Protein AF-B9TLD4-F1 (afdb_monomer)

Organism: Ricinus communi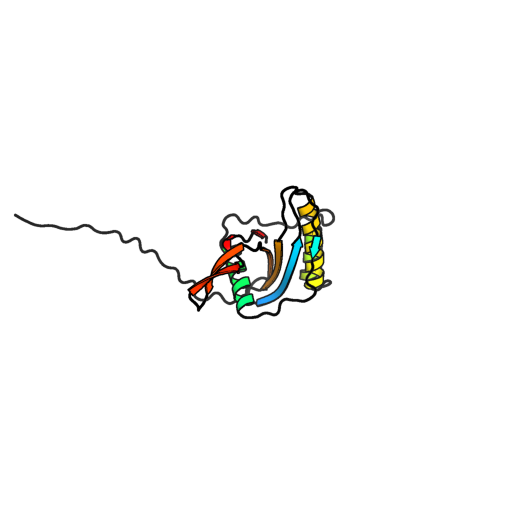s (NCBI:txid3988)

Structure (mmCIF, N/CA/C/O backbone):
data_AF-B9TLD4-F1
#
_entry.id   AF-B9TLD4-F1
#
loop_
_atom_site.group_PDB
_atom_site.id
_atom_site.type_symbol
_atom_site.label_atom_id
_atom_site.label_alt_id
_atom_site.label_comp_id
_atom_site.label_asym_id
_atom_site.label_entity_id
_atom_site.label_seq_id
_atom_site.pdbx_PDB_ins_code
_atom_site.Cartn_x
_atom_site.Cartn_y
_atom_site.Cartn_z
_atom_site.occupancy
_atom_site.B_iso_or_equiv
_atom_site.auth_seq_id
_atom_site.auth_comp_id
_atom_site.auth_asym_id
_atom_site.auth_atom_id
_atom_site.pdbx_PDB_model_num
ATOM 1 N N . MET A 1 1 ? -48.772 49.251 -27.379 1.00 38.81 1 MET A N 1
ATOM 2 C CA . MET A 1 1 ? -48.937 48.136 -28.339 1.00 38.81 1 MET A CA 1
ATOM 3 C C . MET A 1 1 ? -47.689 47.263 -28.259 1.00 38.81 1 MET A C 1
ATOM 5 O O . MET A 1 1 ? -46.587 47.783 -28.266 1.00 38.81 1 MET A O 1
ATOM 9 N N . ARG A 1 2 ? -47.907 45.970 -28.010 1.00 38.25 2 ARG A N 1
ATOM 10 C CA . ARG A 1 2 ? -46.969 44.885 -27.660 1.00 38.25 2 ARG A CA 1
ATOM 11 C C . ARG A 1 2 ? -45.738 44.752 -28.584 1.00 38.25 2 ARG A C 1
ATOM 13 O O . ARG A 1 2 ? -45.928 44.811 -29.793 1.00 38.25 2 ARG A O 1
ATOM 20 N N . ARG A 1 3 ? -44.577 44.336 -28.042 1.00 35.66 3 ARG A N 1
ATOM 21 C CA . ARG A 1 3 ? -44.000 42.972 -28.205 1.00 35.66 3 ARG A CA 1
ATOM 22 C C . ARG A 1 3 ? -42.695 42.759 -27.408 1.00 35.66 3 ARG A C 1
ATOM 24 O O . ARG A 1 3 ? -41.899 43.667 -27.234 1.00 35.66 3 ARG A O 1
ATOM 31 N N . ARG A 1 4 ? -42.569 41.518 -26.921 1.00 40.12 4 ARG A N 1
ATOM 32 C CA . ARG A 1 4 ? -41.474 40.862 -26.182 1.00 40.12 4 ARG A CA 1
ATOM 33 C C . ARG A 1 4 ? -40.332 40.438 -27.118 1.00 40.12 4 ARG A C 1
ATOM 35 O O . ARG A 1 4 ? -40.636 40.093 -28.255 1.00 40.12 4 ARG A O 1
ATOM 42 N N . ALA A 1 5 ? -39.117 40.311 -26.578 1.00 37.66 5 ALA A N 1
ATOM 43 C CA . ALA A 1 5 ? -38.107 39.250 -26.799 1.00 37.66 5 ALA A CA 1
ATOM 44 C C . ALA A 1 5 ? -36.796 39.728 -26.139 1.00 37.66 5 ALA A C 1
ATOM 46 O O . ALA A 1 5 ? -36.495 40.909 -26.218 1.00 37.66 5 ALA A O 1
ATOM 47 N N . GLY A 1 6 ? -35.981 38.944 -25.449 1.00 32.72 6 GLY A N 1
ATOM 48 C CA . GLY A 1 6 ? -35.978 37.527 -25.127 1.00 32.72 6 GLY A CA 1
ATOM 49 C C . GLY A 1 6 ? -34.826 37.330 -24.138 1.00 32.72 6 GLY A C 1
ATOM 50 O O . GLY A 1 6 ? -33.792 37.982 -24.243 1.00 32.72 6 GLY A O 1
ATOM 51 N N . ILE A 1 7 ? -35.059 36.507 -23.124 1.00 36.59 7 ILE A N 1
ATOM 52 C CA . ILE A 1 7 ? -34.061 36.107 -22.135 1.00 36.59 7 ILE A CA 1
ATOM 53 C C . ILE A 1 7 ? -33.246 35.000 -22.802 1.00 36.59 7 ILE A C 1
ATOM 55 O O . ILE A 1 7 ? -33.767 33.902 -22.992 1.00 36.59 7 ILE A O 1
ATOM 59 N N . GLU A 1 8 ? -32.006 35.279 -23.194 1.00 36.03 8 GLU A N 1
ATOM 60 C CA . GLU A 1 8 ? -31.073 34.224 -23.584 1.00 36.03 8 GLU A CA 1
ATOM 61 C C . GLU A 1 8 ? -30.408 33.686 -22.318 1.00 36.03 8 GLU A C 1
ATOM 63 O O . GLU A 1 8 ? -29.466 34.251 -21.768 1.00 36.03 8 GLU A O 1
ATOM 68 N N . ASN A 1 9 ? -30.984 32.591 -21.823 1.00 33.50 9 ASN A N 1
ATOM 69 C CA . ASN A 1 9 ? -30.357 31.704 -20.860 1.00 33.50 9 ASN A CA 1
ATOM 70 C C . ASN A 1 9 ? -29.057 31.166 -21.465 1.00 33.50 9 ASN A C 1
ATOM 72 O O . ASN A 1 9 ? -29.082 30.276 -22.315 1.00 33.50 9 ASN A O 1
ATOM 76 N N . THR A 1 10 ? -27.922 31.651 -20.974 1.00 37.56 10 THR A N 1
ATOM 77 C CA . THR A 1 10 ? -26.629 30.999 -21.161 1.00 37.56 10 THR A CA 1
ATOM 78 C C . THR A 1 10 ? -26.657 29.683 -20.383 1.00 37.56 10 THR A C 1
ATOM 80 O O . THR A 1 10 ? -26.317 29.628 -19.202 1.00 37.56 10 THR A O 1
ATOM 83 N N . SER A 1 11 ? -27.122 28.601 -21.017 1.00 37.47 11 SER A N 1
ATOM 84 C CA . SER A 1 11 ? -26.940 27.260 -20.473 1.00 37.47 11 SER A CA 1
ATOM 85 C C . SER A 1 11 ? -25.444 26.963 -20.502 1.00 37.47 11 SER A C 1
ATOM 87 O O . SER A 1 11 ? -24.876 26.669 -21.555 1.00 37.47 11 SER A O 1
ATOM 89 N N . CYS A 1 12 ? -24.800 27.083 -19.343 1.00 33.25 12 CYS A N 1
ATOM 90 C CA . CYS A 1 12 ? -23.481 26.530 -19.099 1.00 33.25 12 CYS A CA 1
ATOM 91 C C . CYS A 1 12 ? -23.580 25.024 -19.361 1.00 33.25 12 CYS A C 1
ATOM 93 O O . CYS A 1 12 ? -24.133 24.272 -18.557 1.00 33.25 12 CYS A O 1
ATOM 95 N N . GLY A 1 13 ? -23.136 24.603 -20.544 1.00 33.25 13 GLY A N 1
ATOM 96 C CA . GLY A 1 13 ? -22.984 23.202 -20.882 1.00 33.25 13 GLY A CA 1
ATOM 97 C C . GLY A 1 13 ? -21.934 22.617 -19.955 1.00 33.25 13 GLY A C 1
ATOM 98 O O . GLY A 1 13 ? -20.738 22.720 -20.226 1.00 33.25 13 GLY A O 1
ATOM 99 N N . VAL A 1 14 ? -22.382 22.010 -18.857 1.00 40.56 14 VAL A N 1
ATOM 100 C CA . VAL A 1 14 ? -21.563 21.086 -18.080 1.00 40.56 14 VAL A CA 1
ATOM 101 C C . VAL A 1 14 ? -21.314 19.908 -19.009 1.00 40.56 14 VAL A C 1
ATOM 103 O O . VAL A 1 14 ? -22.140 19.011 -19.171 1.00 40.56 14 VAL A O 1
ATOM 106 N N . SER A 1 15 ? -20.190 19.985 -19.714 1.00 36.50 15 SER A N 1
ATOM 107 C CA . SER A 1 15 ? -19.649 18.910 -20.523 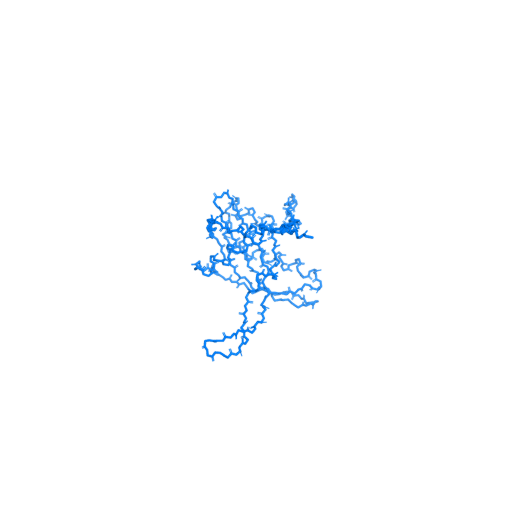1.00 36.50 15 SER A CA 1
ATOM 108 C C . SER A 1 15 ? -19.302 17.788 -19.559 1.00 36.50 15 SER A C 1
ATOM 110 O O . SER A 1 15 ? -18.252 17.770 -18.922 1.00 36.50 15 SER A O 1
ATOM 112 N N . ASN A 1 16 ? -20.248 16.867 -19.416 1.00 36.47 16 ASN A N 1
ATOM 113 C CA . ASN A 1 16 ? -20.067 15.624 -18.703 1.00 36.47 16 ASN A CA 1
ATOM 114 C C . ASN A 1 16 ? -19.056 14.797 -19.512 1.00 36.47 16 ASN A C 1
ATOM 116 O O . ASN A 1 16 ? -19.428 14.072 -20.436 1.00 36.47 16 ASN A O 1
ATOM 120 N N . LYS A 1 17 ? -17.759 14.982 -19.233 1.00 37.50 17 LYS A N 1
ATOM 121 C CA . LYS A 1 17 ? -16.699 14.118 -19.753 1.00 37.50 17 LYS A CA 1
ATOM 122 C C . LYS A 1 17 ? -16.924 12.729 -19.162 1.00 37.50 17 LYS A C 1
ATOM 124 O O . LYS A 1 17 ? -16.442 12.418 -18.079 1.00 37.50 17 LYS A O 1
ATOM 129 N N . LYS A 1 18 ? -17.668 11.893 -19.889 1.00 35.06 18 LYS A N 1
ATOM 130 C CA . LYS A 1 18 ? -17.535 10.442 -19.781 1.00 35.06 18 LYS A CA 1
ATOM 131 C C . LYS A 1 18 ? -16.058 10.124 -20.005 1.00 35.06 18 LYS A C 1
ATOM 133 O O . LYS A 1 18 ? -15.525 10.423 -21.071 1.00 35.06 18 LYS A O 1
ATOM 138 N N . SER A 1 19 ? -15.398 9.565 -18.998 1.00 40.56 19 SER A N 1
ATOM 139 C CA . SER A 1 19 ? -14.091 8.934 -19.143 1.00 40.56 19 SER A CA 1
ATOM 140 C C . SER A 1 19 ? -14.262 7.667 -19.985 1.00 40.56 19 SER A C 1
ATOM 142 O O . SER A 1 19 ? -14.478 6.565 -19.489 1.00 40.56 19 SER A O 1
ATOM 144 N N . GLU A 1 20 ? -14.249 7.850 -21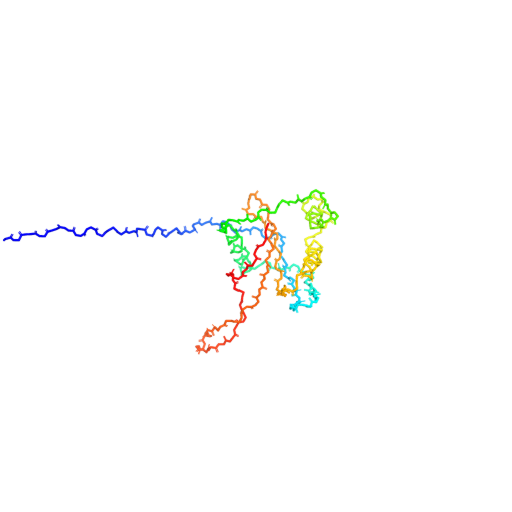.301 1.00 36.00 20 GLU A N 1
ATOM 145 C CA . GLU A 1 20 ? -14.168 6.774 -22.280 1.00 36.00 20 GLU A CA 1
ATOM 146 C C . GLU A 1 20 ? -12.796 6.088 -22.164 1.00 36.00 20 GLU A C 1
ATOM 148 O O . GLU A 1 20 ? -11.761 6.706 -22.402 1.00 36.00 20 GLU A O 1
ATOM 153 N N . GLY A 1 21 ? -12.797 4.806 -21.785 1.00 45.03 21 GLY A N 1
ATOM 154 C CA . GLY A 1 21 ? -11.757 3.848 -22.170 1.00 45.03 21 GLY A CA 1
ATOM 155 C C . GLY A 1 21 ? -10.388 3.958 -21.493 1.00 45.03 21 GLY A C 1
ATOM 156 O O . GLY A 1 21 ? -9.376 3.850 -22.182 1.00 45.03 21 GLY A O 1
ATOM 157 N N . ALA A 1 22 ? -10.311 4.107 -20.168 1.00 57.62 22 ALA A N 1
ATOM 158 C CA . ALA A 1 22 ? -9.055 3.803 -19.479 1.00 57.62 22 ALA A CA 1
ATOM 159 C C . ALA A 1 22 ? -8.810 2.284 -19.534 1.00 57.62 22 ALA A C 1
ATOM 161 O O . ALA A 1 22 ? -9.616 1.507 -19.020 1.00 57.62 22 ALA A O 1
ATOM 162 N N . VAL A 1 23 ? -7.725 1.858 -20.187 1.00 68.00 23 VAL A N 1
ATOM 163 C CA . VAL A 1 23 ? -7.276 0.459 -20.141 1.00 68.00 23 VAL A CA 1
ATOM 164 C C . VAL A 1 23 ? -6.971 0.118 -18.673 1.00 68.00 23 VAL A C 1
ATOM 166 O O . VAL A 1 23 ? -6.270 0.905 -18.031 1.00 68.00 23 VAL A O 1
ATOM 169 N N . PRO A 1 24 ? -7.500 -0.993 -18.121 1.00 78.44 24 PRO A N 1
ATOM 170 C CA . PRO A 1 24 ? -7.196 -1.404 -16.753 1.00 78.44 24 PRO A CA 1
ATOM 171 C C . PRO A 1 24 ? -5.687 -1.538 -16.560 1.00 78.44 24 PRO A C 1
ATOM 173 O O . PRO A 1 24 ? -4.995 -2.043 -17.447 1.00 78.44 24 PRO A O 1
ATOM 176 N N . ASN A 1 25 ? -5.171 -1.106 -15.411 1.00 89.25 25 ASN A N 1
ATOM 177 C CA . ASN A 1 25 ? -3.751 -1.275 -15.131 1.00 89.25 25 ASN A CA 1
ATOM 178 C C . ASN A 1 25 ? -3.447 -2.764 -14.936 1.00 89.25 25 ASN A C 1
ATOM 180 O O . ASN A 1 25 ? -4.183 -3.472 -14.248 1.00 89.25 25 ASN A O 1
ATOM 184 N N . GLU A 1 26 ? -2.336 -3.243 -15.485 1.00 95.75 26 GLU A N 1
ATOM 185 C CA . GLU A 1 26 ? -1.849 -4.590 -15.201 1.00 95.75 26 GLU A CA 1
ATOM 186 C C . GLU A 1 26 ? -1.317 -4.629 -13.761 1.00 95.75 26 GLU A C 1
ATOM 188 O O . GLU A 1 26 ? -0.359 -3.931 -13.427 1.00 95.75 26 GLU A O 1
ATOM 193 N N . ILE A 1 27 ? -1.923 -5.447 -12.896 1.00 95.44 27 ILE A N 1
ATOM 194 C CA . ILE A 1 27 ? -1.456 -5.642 -11.518 1.00 95.44 27 ILE A CA 1
ATOM 195 C C . ILE A 1 27 ? -0.373 -6.721 -11.505 1.00 95.44 27 ILE A C 1
ATOM 197 O O . ILE A 1 27 ? -0.669 -7.909 -11.620 1.00 95.44 27 ILE A O 1
ATOM 201 N N . ARG A 1 28 ? 0.881 -6.306 -11.307 1.00 95.56 28 ARG A N 1
ATOM 202 C CA . ARG A 1 28 ? 2.050 -7.201 -11.224 1.00 95.56 28 ARG A CA 1
ATOM 203 C C . ARG A 1 28 ? 2.311 -7.703 -9.808 1.00 95.56 28 ARG A C 1
ATOM 205 O O . ARG A 1 28 ? 2.860 -8.783 -9.618 1.00 95.56 28 ARG A O 1
ATOM 212 N N . GLY A 1 29 ? 1.896 -6.934 -8.806 1.00 95.56 29 GLY A N 1
ATOM 213 C CA . GLY A 1 29 ? 1.978 -7.321 -7.403 1.00 95.56 29 GLY A CA 1
ATOM 214 C C . GLY A 1 29 ? 1.030 -6.490 -6.554 1.00 95.56 29 GLY A C 1
ATOM 215 O O . GLY A 1 29 ? 0.916 -5.281 -6.743 1.00 95.56 29 GLY A O 1
ATOM 216 N N . LEU A 1 30 ? 0.342 -7.131 -5.613 1.00 96.25 30 LEU A N 1
ATOM 217 C CA . LEU A 1 30 ? -0.529 -6.449 -4.663 1.00 96.25 30 LEU A CA 1
ATOM 218 C C . LEU A 1 30 ? -0.475 -7.146 -3.310 1.00 96.25 30 LEU A C 1
ATOM 220 O O . LEU A 1 30 ? -0.620 -8.365 -3.216 1.00 96.25 30 LEU A O 1
ATOM 224 N N . VAL A 1 31 ? -0.316 -6.358 -2.254 1.00 96.56 31 VAL A N 1
ATOM 225 C CA . VAL A 1 31 ? -0.349 -6.835 -0.874 1.00 96.56 31 VAL A CA 1
ATOM 226 C C . VAL A 1 31 ? -0.978 -5.777 0.025 1.00 96.56 31 VAL A C 1
ATOM 228 O O . VAL A 1 31 ? -0.885 -4.577 -0.232 1.00 96.56 31 VAL A O 1
ATOM 231 N N . VAL A 1 32 ? -1.641 -6.233 1.084 1.00 94.75 32 VAL A N 1
ATOM 232 C CA . VAL A 1 32 ? -2.191 -5.370 2.130 1.00 94.75 32 VAL A CA 1
ATOM 233 C C . VAL A 1 32 ? -1.635 -5.846 3.461 1.00 94.75 32 VAL A C 1
ATOM 235 O O . VAL A 1 32 ? -1.886 -6.981 3.864 1.00 94.75 32 VAL A O 1
ATOM 238 N N . HIS A 1 33 ? -0.871 -4.986 4.124 1.00 95.19 33 HIS A N 1
ATOM 239 C CA . HIS A 1 33 ? -0.380 -5.196 5.483 1.00 95.19 33 HIS A CA 1
ATOM 240 C C . HIS A 1 33 ? -1.265 -4.435 6.467 1.00 95.19 33 HIS A C 1
ATOM 242 O O . HIS A 1 33 ? -1.881 -3.434 6.101 1.00 95.19 33 HIS A O 1
ATOM 248 N N . LYS A 1 34 ? -1.297 -4.859 7.729 1.00 93.94 34 LYS A N 1
ATOM 249 C CA . LYS A 1 34 ? -1.875 -4.054 8.806 1.00 93.94 34 LYS A CA 1
ATOM 250 C C . LYS A 1 34 ? -0.743 -3.425 9.616 1.00 93.94 34 LYS A C 1
ATOM 252 O O . LYS A 1 34 ? 0.265 -4.065 9.912 1.00 93.94 34 LYS A O 1
ATOM 257 N N . PHE A 1 35 ? -0.900 -2.149 9.933 1.00 93.25 35 PHE A N 1
ATOM 258 C CA . PHE A 1 35 ? -0.011 -1.387 10.793 1.00 93.25 35 PHE A CA 1
ATOM 259 C C . PHE A 1 35 ? -0.809 -0.917 12.000 1.00 93.25 35 PHE A C 1
ATOM 261 O O . PHE A 1 35 ? -1.704 -0.091 11.875 1.00 93.25 35 PHE A O 1
ATOM 268 N N . GLU A 1 36 ? -0.522 -1.463 13.169 1.00 93.12 36 GLU A N 1
ATOM 269 C CA . GLU A 1 36 ? -1.224 -1.136 14.402 1.00 93.12 36 GLU A CA 1
ATOM 270 C C . GLU A 1 36 ? -0.422 -0.085 15.153 1.00 93.12 36 GLU A C 1
ATOM 272 O O . GLU A 1 36 ? 0.688 -0.350 15.597 1.00 93.12 36 GLU A O 1
ATOM 277 N N . LYS A 1 37 ? -0.962 1.126 15.279 1.00 91.12 37 LYS A N 1
ATOM 278 C CA . LYS A 1 37 ? -0.323 2.202 16.038 1.00 91.12 37 LYS A CA 1
ATOM 279 C C . LYS A 1 37 ? -1.377 3.121 16.634 1.00 91.12 37 LYS A C 1
ATOM 281 O O . LYS A 1 37 ? -2.301 3.544 15.938 1.00 91.12 37 LYS A O 1
ATOM 286 N N . VAL A 1 38 ? -1.204 3.458 17.906 1.00 91.19 38 VAL A N 1
ATOM 287 C CA . VAL A 1 38 ? -1.974 4.498 18.600 1.00 91.19 38 VAL A CA 1
ATOM 288 C C . VAL A 1 38 ? -1.127 5.763 18.748 1.00 91.19 38 VAL A C 1
ATOM 290 O O . VAL A 1 38 ? 0.104 5.708 18.665 1.00 91.19 38 VAL A O 1
ATOM 293 N N . ALA A 1 39 ? -1.775 6.909 18.963 1.00 91.06 39 ALA A N 1
ATOM 294 C CA . ALA A 1 39 ? -1.064 8.156 19.236 1.00 91.06 39 ALA A CA 1
ATOM 295 C C . ALA A 1 39 ? -0.129 7.985 20.447 1.00 91.06 39 ALA A C 1
ATOM 297 O O . ALA A 1 39 ? -0.488 7.340 21.430 1.00 91.06 39 ALA A O 1
ATOM 298 N N . HIS A 1 40 ? 1.080 8.533 20.347 1.00 90.56 40 HIS A N 1
ATOM 299 C CA . HIS A 1 40 ? 2.185 8.422 21.307 1.00 90.56 40 HIS A CA 1
ATOM 300 C C . HIS A 1 40 ? 2.710 6.996 21.556 1.00 90.56 40 HIS A C 1
ATOM 302 O O . HIS A 1 40 ? 3.654 6.822 22.322 1.00 90.56 40 HIS A O 1
ATOM 3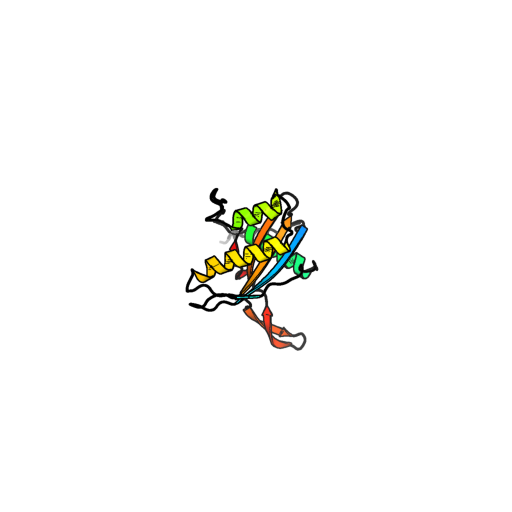08 N N . GLY A 1 41 ? 2.141 5.982 20.899 1.00 90.81 41 GLY A N 1
ATOM 309 C CA . GLY A 1 41 ? 2.590 4.598 20.970 1.00 90.81 41 GLY A CA 1
ATOM 310 C C . GLY A 1 41 ? 3.556 4.226 19.848 1.00 90.81 41 GLY A C 1
ATOM 311 O O . GLY A 1 41 ? 3.628 4.893 18.812 1.00 90.81 41 GLY A O 1
ATOM 312 N N . GLN A 1 42 ? 4.255 3.114 20.060 1.00 93.06 42 GLN A N 1
ATOM 313 C CA . GLN A 1 42 ? 5.051 2.437 19.040 1.00 93.06 42 GLN A CA 1
ATOM 314 C C . GLN A 1 42 ? 4.144 1.580 18.156 1.00 93.06 42 GLN A C 1
ATOM 316 O O . GLN A 1 42 ? 3.201 0.951 18.638 1.00 93.06 42 GLN A O 1
ATOM 321 N N . GLY A 1 43 ? 4.432 1.553 16.861 1.00 93.25 43 GLY A N 1
ATOM 322 C CA . GLY A 1 43 ? 3.706 0.747 15.900 1.00 93.25 43 GLY A CA 1
ATOM 323 C C . GLY A 1 43 ? 4.067 -0.735 15.976 1.00 93.25 43 GLY A C 1
ATOM 324 O O . GLY A 1 43 ? 5.168 -1.107 16.386 1.00 93.25 43 GLY A O 1
ATOM 325 N N . VAL A 1 44 ? 3.161 -1.585 15.505 1.00 96.62 44 VAL A N 1
ATOM 326 C CA . VAL A 1 44 ? 3.348 -3.022 15.285 1.00 96.62 44 VAL A CA 1
ATOM 327 C C . VAL A 1 44 ? 2.933 -3.339 13.852 1.00 96.62 44 VAL A C 1
ATOM 329 O O . VAL A 1 44 ? 1.897 -2.887 13.369 1.00 96.62 44 VAL A O 1
ATOM 332 N N . ILE A 1 45 ? 3.765 -4.098 13.140 1.00 96.56 45 ILE A N 1
ATOM 333 C CA . ILE A 1 45 ? 3.451 -4.555 11.785 1.00 96.56 45 ILE A CA 1
ATOM 334 C C . ILE A 1 45 ? 2.829 -5.942 11.898 1.00 96.56 45 ILE A C 1
ATOM 336 O O . ILE A 1 45 ? 3.445 -6.848 12.454 1.00 96.56 45 ILE A O 1
ATOM 340 N N . VAL A 1 46 ? 1.651 -6.115 11.309 1.00 96.62 46 VAL A N 1
ATOM 341 C CA . VAL A 1 46 ? 1.027 -7.418 11.075 1.00 96.62 46 VAL A CA 1
ATOM 342 C C . VAL A 1 46 ? 1.111 -7.680 9.568 1.00 96.62 46 VAL A C 1
ATOM 344 O O . VAL A 1 46 ? 0.306 -7.147 8.789 1.00 96.62 46 VAL A O 1
ATOM 347 N N . PRO A 1 47 ? 2.148 -8.403 9.110 1.00 95.56 47 PRO A N 1
ATOM 348 C CA . PRO A 1 47 ? 2.386 -8.576 7.692 1.00 95.56 47 PRO A CA 1
ATOM 349 C C . PRO A 1 47 ? 1.444 -9.624 7.097 1.00 95.56 47 PRO A C 1
ATOM 351 O O . PRO A 1 47 ? 1.120 -10.629 7.722 1.00 95.56 47 PRO A O 1
ATOM 354 N N . ARG A 1 48 ? 1.049 -9.419 5.842 1.00 95.81 48 ARG A N 1
ATOM 355 C CA . ARG A 1 48 ? 0.524 -10.482 4.995 1.00 95.81 48 ARG A CA 1
ATOM 356 C C . ARG A 1 48 ? 1.688 -11.242 4.349 1.00 95.81 48 ARG A C 1
ATOM 358 O O . ARG A 1 48 ? 2.691 -10.628 3.979 1.00 95.81 48 ARG A O 1
ATOM 365 N N . HIS A 1 49 ? 1.534 -12.557 4.216 1.00 95.56 49 HIS A N 1
ATOM 366 C CA . HIS A 1 49 ? 2.580 -13.472 3.742 1.00 95.56 49 HIS A CA 1
ATOM 367 C C . HIS A 1 49 ? 2.386 -13.971 2.305 1.00 95.56 49 HIS A C 1
ATOM 369 O O . HIS A 1 49 ? 3.255 -14.657 1.790 1.00 95.56 49 HIS A O 1
ATOM 375 N N . ASP A 1 50 ? 1.295 -13.581 1.646 1.00 96.12 50 ASP A N 1
ATOM 376 C CA . ASP A 1 50 ? 0.989 -13.967 0.269 1.00 96.12 50 ASP A CA 1
ATOM 377 C C . ASP A 1 50 ? 0.443 -12.780 -0.516 1.00 96.12 50 ASP A C 1
ATOM 379 O O . ASP A 1 50 ? -0.180 -11.871 0.047 1.00 96.12 50 ASP A O 1
ATOM 383 N N . LEU A 1 51 ? 0.590 -12.819 -1.837 1.00 95.62 51 LEU A N 1
ATOM 384 C CA . LEU A 1 51 ? -0.006 -11.812 -2.707 1.00 95.62 51 LEU A CA 1
ATOM 385 C C . LEU A 1 51 ? -1.539 -11.860 -2.653 1.00 95.62 51 LEU A C 1
ATOM 387 O O . LEU A 1 51 ? -2.176 -12.886 -2.386 1.00 95.62 51 LEU A O 1
ATOM 391 N N . VAL A 1 52 ? -2.160 -10.711 -2.887 1.00 94.19 52 VAL A N 1
ATOM 392 C CA . VAL A 1 52 ? -3.603 -10.614 -3.095 1.00 94.19 52 VAL A CA 1
ATOM 393 C C . VAL A 1 52 ? -3.924 -11.195 -4.465 1.00 94.19 52 VAL A C 1
ATOM 395 O O . VAL A 1 52 ? -3.394 -10.743 -5.477 1.00 94.19 52 VAL A O 1
ATOM 398 N N . LYS A 1 53 ? -4.828 -12.180 -4.509 1.00 94.50 53 LYS A N 1
ATOM 399 C CA . LYS A 1 53 ? -5.347 -12.698 -5.775 1.00 94.50 53 LYS A CA 1
ATOM 400 C C . LYS A 1 53 ? -6.089 -11.586 -6.515 1.00 94.50 53 LYS A C 1
ATOM 402 O O . LYS A 1 53 ? -7.016 -10.984 -5.968 1.00 94.50 53 LYS A O 1
ATOM 407 N N . VAL A 1 54 ? -5.712 -11.361 -7.769 1.00 93.44 54 VAL A N 1
ATOM 408 C CA . VAL A 1 54 ? -6.406 -10.415 -8.642 1.00 93.44 54 VAL A CA 1
ATOM 409 C C . VAL A 1 54 ? -7.797 -10.965 -8.959 1.00 93.44 54 VAL A C 1
ATOM 411 O O . VAL A 1 54 ? -7.962 -12.088 -9.433 1.00 93.44 54 VAL A O 1
ATOM 414 N N . THR A 1 55 ? -8.804 -10.173 -8.618 1.00 92.94 55 THR A N 1
ATOM 415 C CA . THR A 1 55 ? -10.232 -10.413 -8.855 1.00 92.94 55 THR A CA 1
ATOM 416 C C . THR A 1 55 ? -10.839 -9.108 -9.359 1.00 92.94 55 THR A C 1
ATOM 418 O O . THR A 1 55 ? -10.254 -8.048 -9.134 1.00 92.94 55 THR A O 1
ATOM 421 N N . ASP A 1 56 ? -12.017 -9.133 -9.980 1.00 90.31 56 ASP A N 1
ATOM 422 C CA . ASP A 1 56 ? -12.617 -7.901 -10.515 1.00 90.31 56 ASP A CA 1
ATOM 423 C C . ASP A 1 56 ? -12.780 -6.779 -9.468 1.00 90.31 56 ASP A C 1
ATOM 425 O O . ASP A 1 56 ? -12.504 -5.623 -9.794 1.00 90.31 56 ASP A O 1
ATOM 429 N N . PRO A 1 57 ? -13.177 -7.050 -8.202 1.00 88.44 57 PRO A N 1
ATOM 430 C CA . PRO A 1 57 ? -13.196 -6.016 -7.166 1.00 88.44 57 PRO A CA 1
ATOM 431 C C . PRO A 1 57 ? -11.813 -5.433 -6.863 1.00 88.44 57 PRO A C 1
ATOM 433 O O . PRO A 1 57 ? -11.688 -4.226 -6.673 1.00 88.44 57 PRO A O 1
ATOM 436 N N . VAL A 1 58 ? -10.779 -6.278 -6.843 1.00 89.94 58 VAL A N 1
ATOM 437 C CA . VAL A 1 58 ? -9.389 -5.858 -6.622 1.00 89.94 58 VAL A CA 1
ATOM 438 C C . VAL A 1 58 ? -8.897 -4.987 -7.776 1.00 89.94 58 VAL A C 1
ATOM 440 O O . VAL A 1 58 ? -8.312 -3.936 -7.527 1.00 89.94 58 VAL A O 1
ATOM 443 N N . GLN A 1 59 ? -9.186 -5.380 -9.018 1.00 92.88 59 GLN A N 1
ATOM 444 C CA . GLN A 1 59 ? -8.831 -4.608 -10.206 1.00 92.88 59 GLN A CA 1
ATOM 445 C C . GLN A 1 59 ? -9.461 -3.212 -10.161 1.00 92.88 59 GLN A C 1
ATOM 447 O O . GLN A 1 59 ? -8.754 -2.210 -10.236 1.00 92.88 59 GLN A O 1
ATOM 452 N N . ARG A 1 60 ? -10.779 -3.138 -9.917 1.00 90.25 60 ARG A N 1
ATOM 453 C CA . ARG A 1 60 ? -11.496 -1.857 -9.796 1.00 90.25 60 ARG A CA 1
ATOM 454 C C . ARG A 1 60 ? -10.930 -0.964 -8.697 1.00 90.25 60 ARG A C 1
ATOM 456 O O . ARG A 1 60 ? -10.830 0.242 -8.896 1.00 90.25 60 ARG A O 1
ATOM 463 N N . LEU A 1 61 ? -10.578 -1.542 -7.546 1.00 86.56 61 LEU A N 1
ATOM 464 C CA . LEU A 1 61 ? -9.967 -0.800 -6.445 1.00 86.56 61 LEU A CA 1
ATOM 465 C C . LEU A 1 61 ? -8.640 -0.176 -6.884 1.00 86.56 61 LEU A C 1
ATOM 467 O O . LEU A 1 61 ? -8.443 1.023 -6.715 1.00 86.56 61 LEU A O 1
ATOM 471 N N . VAL A 1 62 ? -7.740 -0.972 -7.455 1.00 89.88 62 VAL A N 1
ATOM 472 C CA . VAL A 1 62 ? -6.408 -0.503 -7.851 1.00 89.88 62 VAL A CA 1
ATOM 473 C C . VAL A 1 62 ? -6.482 0.533 -8.974 1.00 89.88 62 VAL A C 1
ATOM 475 O O . VAL A 1 62 ? -5.800 1.555 -8.898 1.00 89.88 62 VAL A O 1
ATOM 478 N N . ASP A 1 63 ? -7.358 0.336 -9.959 1.00 90.38 63 ASP A N 1
ATOM 479 C CA . ASP A 1 63 ? -7.582 1.313 -11.027 1.00 90.38 63 ASP A CA 1
ATOM 480 C C . ASP A 1 63 ? -8.129 2.637 -10.483 1.00 90.38 63 ASP A C 1
ATOM 482 O O . ASP A 1 63 ? -7.652 3.708 -10.864 1.00 90.38 63 ASP A O 1
ATOM 486 N N . ALA A 1 64 ? -9.075 2.583 -9.539 1.00 85.69 64 ALA A N 1
ATOM 487 C CA . ALA A 1 64 ? -9.586 3.778 -8.876 1.00 85.69 64 ALA A CA 1
ATOM 488 C C . ALA A 1 64 ? -8.483 4.505 -8.092 1.00 85.69 64 ALA A C 1
ATOM 490 O O . ALA A 1 64 ? -8.393 5.730 -8.160 1.00 85.69 64 ALA A O 1
ATOM 491 N N . LEU A 1 65 ? -7.604 3.775 -7.396 1.00 84.06 65 LEU A N 1
ATOM 492 C CA . LEU A 1 65 ? -6.468 4.367 -6.682 1.00 84.06 65 LEU A CA 1
ATOM 493 C C . LEU A 1 65 ? -5.472 5.041 -7.626 1.00 84.06 65 LEU A C 1
ATOM 495 O O . LEU A 1 65 ? -5.013 6.146 -7.333 1.00 84.06 65 LEU A O 1
ATOM 499 N N . HIS A 1 66 ? -5.163 4.413 -8.760 1.00 86.38 66 HIS A N 1
ATOM 500 C CA . HIS A 1 66 ? -4.295 5.005 -9.772 1.00 86.38 66 HIS A CA 1
ATOM 501 C C . HIS A 1 66 ? -4.904 6.290 -10.357 1.00 86.38 66 HIS A C 1
ATOM 503 O O . HIS A 1 66 ? -4.218 7.310 -10.443 1.00 86.38 66 HIS A O 1
ATOM 509 N N . THR A 1 67 ? -6.201 6.287 -10.678 1.00 85.69 67 THR A N 1
ATOM 510 C CA . THR A 1 67 ? -6.914 7.483 -11.158 1.00 85.69 67 THR A CA 1
ATOM 511 C C . THR A 1 67 ? -6.922 8.599 -10.112 1.00 85.69 67 THR A C 1
ATOM 513 O O . THR A 1 67 ? -6.540 9.726 -10.424 1.00 85.69 67 THR A O 1
ATOM 516 N N . LEU A 1 68 ? -7.249 8.290 -8.852 1.00 79.81 68 LEU A N 1
ATOM 517 C CA . LEU A 1 68 ? -7.232 9.262 -7.749 1.00 79.81 68 LEU A CA 1
ATOM 518 C C . LEU A 1 68 ? -5.833 9.848 -7.515 1.00 79.81 68 LEU A C 1
ATOM 520 O O . LEU A 1 68 ? -5.693 11.036 -7.222 1.00 79.81 68 LEU A O 1
ATOM 524 N N . TYR A 1 69 ? -4.778 9.040 -7.669 1.00 75.38 69 TYR A N 1
ATOM 525 C CA . TYR A 1 69 ? -3.403 9.542 -7.669 1.00 75.38 69 TYR A CA 1
ATOM 526 C C . TYR A 1 69 ? -3.145 10.473 -8.865 1.00 75.38 69 TYR A C 1
ATOM 528 O O . TYR A 1 69 ? -2.479 11.503 -8.736 1.00 75.38 69 TYR A O 1
ATOM 536 N N . GLY A 1 70 ? -3.683 10.126 -10.036 1.00 74.00 70 GLY A N 1
ATOM 537 C CA . GLY A 1 70 ? -3.666 10.908 -11.272 1.00 74.00 70 GLY A CA 1
ATOM 538 C C . GLY A 1 70 ? -4.233 12.322 -11.119 1.00 74.00 70 GLY A C 1
ATOM 539 O O . GLY A 1 70 ? -3.606 13.274 -11.587 1.00 74.00 70 GLY A O 1
ATOM 540 N N . GLU A 1 71 ? -5.356 12.458 -10.419 1.00 76.19 71 GLU A N 1
ATOM 541 C CA . GLU A 1 71 ? -6.161 13.686 -10.333 1.00 76.19 71 GLU A CA 1
ATOM 542 C C . GLU A 1 71 ? -5.687 14.702 -9.280 1.00 76.19 71 GLU A C 1
ATOM 544 O O . GLU A 1 71 ? -6.026 15.883 -9.373 1.00 76.19 71 GLU A O 1
ATOM 549 N N . LYS A 1 72 ? -4.876 14.300 -8.289 1.00 68.38 72 LYS A N 1
ATOM 550 C CA . LYS A 1 72 ? -4.376 15.233 -7.262 1.00 68.38 72 LYS A CA 1
ATOM 551 C C . LYS A 1 72 ? -3.474 16.316 -7.875 1.00 68.38 72 LYS A C 1
ATOM 553 O O . LYS A 1 72 ? -2.369 16.033 -8.337 1.00 68.38 72 LYS A O 1
ATOM 558 N N . THR A 1 73 ? -3.912 17.575 -7.831 1.00 43.28 73 THR A N 1
ATOM 559 C CA . THR A 1 73 ? -3.095 18.758 -8.156 1.00 43.28 73 THR A CA 1
ATOM 560 C C . THR A 1 73 ? -2.125 19.067 -7.013 1.00 43.28 73 THR A C 1
ATOM 562 O O . THR A 1 73 ? -2.546 19.121 -5.861 1.00 43.28 73 THR A O 1
ATOM 565 N N . GLY A 1 74 ? -0.838 19.288 -7.311 1.00 48.69 74 GLY A N 1
ATOM 566 C CA . GLY A 1 74 ? 0.193 19.536 -6.288 1.00 48.69 74 GLY A CA 1
ATOM 567 C C . GLY A 1 74 ? 0.853 18.267 -5.744 1.00 48.69 74 GLY A C 1
ATOM 568 O O . GLY A 1 74 ? 1.158 18.183 -4.557 1.00 48.69 74 GLY A O 1
ATOM 569 N N . LYS A 1 75 ? 1.051 17.259 -6.601 1.00 58.56 75 L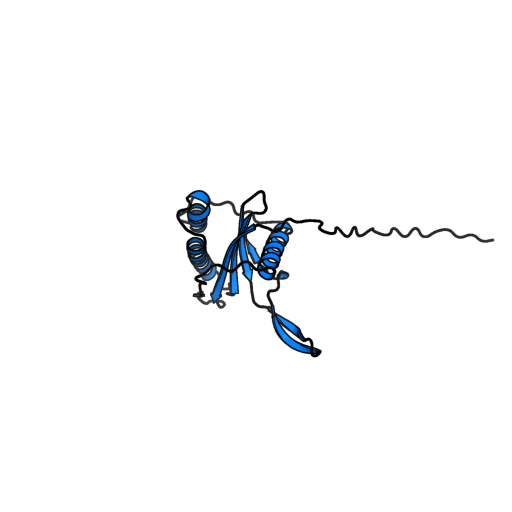YS A N 1
ATOM 570 C CA . LYS A 1 75 ? 1.768 16.031 -6.236 1.00 58.56 75 LYS A CA 1
ATOM 571 C C . LYS A 1 75 ? 3.163 16.401 -5.734 1.00 58.56 75 LYS A C 1
ATOM 573 O O . LYS A 1 75 ? 3.930 17.037 -6.457 1.00 58.56 75 LYS A O 1
ATOM 578 N N . GLY A 1 76 ? 3.484 16.007 -4.506 1.00 44.78 76 GLY A N 1
ATOM 579 C CA . GLY A 1 76 ? 4.867 15.975 -4.058 1.00 44.78 76 GLY A CA 1
ATOM 580 C C . GLY A 1 76 ? 5.559 14.858 -4.821 1.00 44.78 76 GLY A C 1
ATOM 581 O O . GLY A 1 76 ? 5.413 13.702 -4.450 1.00 44.78 76 GLY A O 1
ATOM 582 N N . TYR A 1 77 ? 6.238 15.185 -5.919 1.00 46.00 77 TYR A N 1
ATOM 583 C CA . TYR A 1 77 ? 7.148 14.240 -6.551 1.00 46.00 77 TYR A CA 1
ATOM 584 C C . TYR A 1 77 ? 8.314 14.033 -5.586 1.00 46.00 77 TYR A C 1
ATOM 586 O O . TYR A 1 77 ? 9.086 14.960 -5.338 1.00 46.00 77 TYR A O 1
ATOM 594 N N . GLY A 1 78 ? 8.412 12.842 -5.000 1.00 50.41 78 GLY A N 1
ATOM 595 C CA . GLY A 1 78 ? 9.600 12.455 -4.255 1.00 50.41 78 GLY A CA 1
ATOM 596 C C . GLY A 1 78 ? 10.730 12.197 -5.242 1.00 50.41 78 GLY A C 1
ATOM 597 O O . GLY A 1 78 ? 10.627 11.295 -6.070 1.00 50.41 78 GLY A O 1
ATOM 598 N N . LYS A 1 79 ? 11.810 12.980 -5.178 1.00 52.12 79 LYS A N 1
ATOM 599 C CA . LYS A 1 79 ? 13.077 12.539 -5.757 1.00 52.12 79 LYS A CA 1
ATOM 600 C C . LYS A 1 79 ? 13.752 11.641 -4.726 1.00 52.12 79 LYS A C 1
ATOM 602 O O . LYS A 1 79 ? 13.786 11.950 -3.539 1.00 52.12 79 LYS A O 1
ATOM 607 N N . PHE A 1 80 ? 14.241 10.515 -5.203 1.00 61.09 80 PHE A N 1
ATOM 608 C CA . PHE A 1 80 ? 15.139 9.646 -4.468 1.00 61.09 80 PHE A CA 1
ATOM 609 C C . PHE A 1 80 ? 16.490 10.371 -4.270 1.00 61.09 80 PHE A C 1
ATOM 611 O O . PHE A 1 80 ? 17.024 10.948 -5.220 1.00 61.09 80 PHE A O 1
ATOM 618 N N . GLU A 1 81 ? 16.960 10.437 -3.024 1.00 59.28 81 GLU A N 1
ATOM 619 C CA . GLU A 1 81 ? 18.205 11.102 -2.608 1.00 59.28 81 GLU A CA 1
ATOM 620 C C . GLU A 1 81 ? 19.396 10.149 -2.773 1.00 59.28 81 GLU A C 1
ATOM 622 O O . GLU A 1 81 ? 19.274 8.952 -2.551 1.00 59.28 81 GLU A O 1
ATOM 627 N N . ASP A 1 82 ? 20.584 10.637 -3.118 1.00 62.25 82 ASP A N 1
ATOM 628 C CA . ASP A 1 82 ? 21.712 9.731 -3.408 1.00 62.25 82 ASP A CA 1
ATOM 629 C C . ASP A 1 82 ? 22.219 8.964 -2.161 1.00 62.25 82 ASP A C 1
ATOM 631 O O . ASP A 1 82 ? 22.848 7.912 -2.289 1.00 62.25 82 ASP A O 1
ATOM 635 N N . ASP A 1 83 ? 21.915 9.457 -0.954 1.00 71.25 83 ASP A N 1
ATOM 636 C CA . ASP A 1 83 ? 22.278 8.832 0.323 1.00 71.25 83 ASP A CA 1
ATOM 637 C C . ASP A 1 83 ? 21.306 7.706 0.724 1.00 71.25 83 ASP A C 1
ATOM 639 O O . ASP A 1 83 ? 20.271 7.905 1.365 1.00 71.25 83 ASP A O 1
ATOM 643 N N . GLU A 1 84 ? 21.665 6.474 0.391 1.00 67.31 84 GLU A N 1
ATOM 644 C CA . GLU A 1 84 ? 20.848 5.302 0.711 1.00 67.31 84 GLU A CA 1
ATOM 645 C C . GLU A 1 84 ? 20.923 4.835 2.168 1.00 67.31 84 GLU A C 1
ATOM 647 O O . GLU A 1 84 ? 20.079 4.029 2.585 1.00 67.31 84 GLU A O 1
ATOM 652 N N . ASP A 1 85 ? 21.889 5.331 2.943 1.00 63.94 85 ASP A N 1
ATOM 653 C CA . ASP A 1 85 ? 22.001 5.023 4.368 1.00 63.94 85 ASP A CA 1
ATOM 654 C C . ASP A 1 85 ? 20.940 5.802 5.154 1.00 63.94 85 ASP A C 1
ATOM 656 O O . ASP A 1 85 ? 20.257 5.237 6.014 1.00 63.94 85 ASP A O 1
ATOM 660 N N . THR A 1 86 ? 20.714 7.064 4.778 1.00 64.75 86 THR A N 1
ATOM 661 C CA . THR A 1 86 ? 19.650 7.906 5.348 1.00 64.75 86 THR A CA 1
ATOM 662 C C . THR A 1 86 ? 18.277 7.622 4.720 1.00 64.75 86 THR A C 1
ATOM 664 O O . THR A 1 86 ? 17.244 7.730 5.393 1.00 64.75 86 THR A O 1
ATOM 667 N N . PHE A 1 87 ? 18.226 7.200 3.449 1.00 69.38 87 PHE A N 1
ATOM 668 C CA . PHE A 1 87 ? 16.980 6.962 2.707 1.00 69.38 87 PHE A CA 1
ATOM 669 C C . PHE A 1 87 ? 16.815 5.495 2.268 1.00 69.38 87 PHE A C 1
ATOM 671 O O . PHE A 1 87 ? 16.765 5.181 1.075 1.00 69.38 87 PHE A O 1
ATOM 678 N N . PRO A 1 88 ? 16.597 4.561 3.216 1.00 81.56 88 PRO A N 1
ATOM 679 C CA . PRO A 1 88 ? 16.632 3.123 2.946 1.00 81.56 88 PRO A CA 1
ATOM 680 C C . PRO A 1 88 ? 15.547 2.630 1.978 1.00 81.56 88 PRO A C 1
ATOM 682 O O . PRO A 1 88 ? 15.660 1.515 1.470 1.00 81.56 88 PRO A O 1
ATOM 685 N N . MET A 1 89 ? 14.492 3.418 1.721 1.00 85.69 89 MET A N 1
ATOM 686 C CA . MET A 1 89 ? 13.416 3.043 0.792 1.00 85.69 89 MET A CA 1
ATOM 687 C C . MET A 1 89 ? 13.927 2.942 -0.642 1.00 85.69 89 MET A C 1
ATOM 689 O O . MET A 1 89 ? 13.577 2.004 -1.348 1.00 85.69 89 MET A O 1
ATOM 693 N N . GLN A 1 90 ? 14.793 3.864 -1.054 1.00 84.94 90 GLN A N 1
ATOM 694 C CA . GLN A 1 90 ? 15.350 3.895 -2.402 1.00 84.94 90 GLN A CA 1
ATOM 695 C C . GLN A 1 90 ? 16.126 2.630 -2.729 1.00 84.94 90 GLN A C 1
ATOM 697 O O . GLN A 1 90 ? 15.878 1.998 -3.753 1.00 84.94 90 GLN A O 1
ATOM 702 N N . ARG A 1 91 ? 16.985 2.201 -1.801 1.00 88.50 91 ARG A N 1
ATOM 703 C CA . ARG A 1 91 ? 17.722 0.945 -1.920 1.00 88.50 91 ARG A CA 1
ATOM 704 C C . ARG A 1 91 ? 16.787 -0.250 -2.102 1.00 88.50 91 ARG A C 1
ATOM 706 O O . ARG A 1 91 ? 17.077 -1.131 -2.901 1.00 88.50 91 ARG A O 1
ATOM 713 N N . ARG A 1 92 ? 15.657 -0.284 -1.381 1.00 91.62 92 ARG A N 1
ATOM 714 C CA . ARG A 1 92 ? 14.653 -1.358 -1.513 1.00 91.62 92 ARG A CA 1
ATOM 715 C C . ARG A 1 92 ? 13.931 -1.305 -2.852 1.00 91.62 92 ARG A C 1
ATOM 717 O O . ARG A 1 92 ? 13.739 -2.346 -3.468 1.00 91.62 92 ARG A O 1
ATOM 724 N N . VAL A 1 93 ? 13.573 -0.110 -3.320 1.00 89.50 93 VAL A N 1
ATOM 725 C CA . VAL A 1 93 ? 12.970 0.068 -4.645 1.00 89.50 93 VAL A CA 1
ATOM 726 C C . VAL A 1 93 ? 13.943 -0.385 -5.732 1.00 89.50 93 VAL A C 1
ATOM 728 O O . VAL A 1 93 ? 13.533 -1.149 -6.597 1.00 89.50 93 VAL A O 1
ATOM 731 N N . ARG A 1 94 ? 15.228 -0.006 -5.664 1.00 89.00 94 ARG A N 1
ATOM 732 C CA . ARG A 1 94 ? 16.249 -0.457 -6.623 1.00 89.00 94 ARG A CA 1
ATOM 733 C C . ARG A 1 94 ? 16.426 -1.976 -6.598 1.00 89.00 94 ARG A C 1
ATOM 735 O O . ARG A 1 94 ? 16.371 -2.590 -7.660 1.00 89.00 94 ARG A O 1
ATOM 742 N N . ALA A 1 95 ? 16.562 -2.572 -5.412 1.00 91.75 95 ALA A N 1
ATOM 743 C CA . ALA A 1 95 ? 16.736 -4.017 -5.255 1.00 91.75 95 ALA A CA 1
ATOM 744 C C . ALA A 1 95 ? 15.614 -4.822 -5.935 1.00 91.75 95 ALA A C 1
ATOM 746 O O . ALA A 1 95 ? 15.884 -5.854 -6.546 1.00 91.75 95 ALA A O 1
ATOM 747 N N . TYR A 1 96 ? 14.377 -4.323 -5.870 1.00 93.88 96 TYR A N 1
ATOM 748 C CA . TYR A 1 96 ? 13.214 -4.944 -6.501 1.00 93.88 96 TYR A CA 1
ATOM 749 C C . TYR A 1 96 ? 13.058 -4.598 -7.993 1.00 93.88 96 TYR A C 1
ATOM 751 O O . TYR A 1 96 ? 12.910 -5.498 -8.813 1.00 93.88 96 TYR A O 1
ATOM 759 N N . PHE A 1 97 ? 13.089 -3.313 -8.366 1.00 87.31 97 PHE A N 1
ATOM 760 C CA . PHE A 1 97 ? 12.770 -2.863 -9.732 1.00 87.31 97 PHE A CA 1
ATOM 761 C C . PHE A 1 97 ? 13.923 -2.947 -10.722 1.00 87.31 97 PHE A C 1
ATOM 763 O O . PHE A 1 97 ? 13.685 -3.141 -11.911 1.00 87.31 97 PHE A O 1
ATOM 770 N N . VAL A 1 98 ? 15.146 -2.702 -10.259 1.00 88.19 98 VAL A N 1
ATOM 771 C CA . VAL A 1 98 ? 16.314 -2.525 -11.130 1.00 88.19 98 VAL A CA 1
ATOM 772 C C . VAL A 1 98 ? 17.205 -3.750 -11.048 1.00 88.19 98 VAL A C 1
ATOM 774 O O . VAL A 1 98 ? 17.500 -4.364 -12.068 1.00 88.19 98 VAL A O 1
ATOM 777 N N . ASP A 1 99 ? 17.592 -4.127 -9.831 1.00 91.38 99 ASP A N 1
ATOM 778 C CA . ASP A 1 99 ? 18.538 -5.220 -9.615 1.00 91.38 99 ASP A CA 1
ATOM 779 C C . ASP A 1 99 ? 17.838 -6.590 -9.665 1.00 91.38 99 ASP A C 1
ATOM 781 O O . ASP A 1 99 ? 18.498 -7.610 -9.851 1.00 91.38 99 ASP A O 1
ATOM 785 N N . ALA A 1 100 ? 16.507 -6.614 -9.494 1.00 90.62 100 ALA A N 1
ATOM 786 C CA . ALA A 1 100 ? 15.669 -7.815 -9.446 1.00 90.62 100 ALA A CA 1
ATOM 787 C C . ALA A 1 100 ? 16.190 -8.893 -8.468 1.00 90.62 100 ALA A C 1
ATOM 789 O O . ALA A 1 100 ? 16.101 -10.093 -8.725 1.00 90.62 100 ALA A O 1
ATOM 790 N N . THR A 1 101 ? 16.758 -8.452 -7.343 1.00 93.38 101 THR A N 1
ATOM 791 C CA . THR A 1 101 ? 17.333 -9.316 -6.296 1.00 93.38 101 THR A CA 1
ATOM 792 C C . THR A 1 101 ? 16.327 -9.686 -5.212 1.00 93.38 101 THR A C 1
ATOM 794 O O . THR A 1 101 ? 16.433 -10.765 -4.633 1.00 93.38 101 THR A O 1
ATOM 797 N N . ASP A 1 102 ? 15.340 -8.822 -4.971 1.00 92.94 102 ASP A N 1
ATOM 798 C CA . ASP A 1 102 ? 14.212 -9.071 -4.075 1.00 92.94 102 ASP A CA 1
ATOM 799 C C . ASP A 1 102 ? 12.953 -9.348 -4.910 1.00 92.94 102 ASP A C 1
ATOM 801 O O . ASP A 1 102 ? 12.735 -8.718 -5.946 1.00 92.94 102 ASP A O 1
ATOM 805 N N . ASP A 1 103 ? 12.083 -10.246 -4.442 1.00 95.62 103 ASP A N 1
ATOM 806 C CA . ASP A 1 103 ? 10.721 -10.345 -4.970 1.00 95.62 103 ASP A CA 1
ATOM 807 C C . ASP A 1 103 ? 9.803 -9.261 -4.367 1.00 95.62 103 ASP A C 1
ATOM 809 O O . ASP A 1 103 ? 10.154 -8.554 -3.413 1.00 95.62 103 ASP A O 1
ATOM 813 N N . PHE A 1 104 ? 8.594 -9.113 -4.919 1.00 95.75 104 PHE A N 1
ATOM 814 C CA . PHE A 1 104 ? 7.664 -8.063 -4.487 1.00 95.75 104 PHE A CA 1
ATOM 815 C C . PHE A 1 104 ? 7.286 -8.165 -3.001 1.00 95.75 104 PHE A C 1
ATOM 817 O O . PHE A 1 104 ? 7.098 -7.141 -2.343 1.00 95.75 104 PHE A O 1
ATOM 824 N N . LEU A 1 105 ? 7.164 -9.381 -2.461 1.00 96.44 105 LEU A N 1
ATOM 825 C CA . LEU A 1 105 ? 6.759 -9.589 -1.071 1.00 96.44 105 LEU A CA 1
ATOM 826 C C . LEU A 1 105 ? 7.904 -9.251 -0.103 1.00 96.44 105 LEU A C 1
ATOM 828 O O . LEU A 1 105 ? 7.691 -8.598 0.919 1.00 96.44 105 LEU A O 1
ATOM 832 N N . THR A 1 106 ? 9.130 -9.628 -0.458 1.00 96.81 106 THR A N 1
ATOM 833 C CA . THR A 1 106 ? 10.354 -9.270 0.267 1.00 96.81 106 THR A CA 1
ATOM 834 C C . THR A 1 106 ? 10.519 -7.754 0.313 1.00 96.81 106 THR A C 1
ATOM 836 O O . THR A 1 106 ? 10.713 -7.172 1.389 1.00 96.81 106 THR A O 1
ATOM 839 N N . PHE A 1 107 ? 10.333 -7.095 -0.834 1.00 96.19 107 PHE A N 1
ATOM 840 C CA . PHE A 1 107 ? 10.289 -5.641 -0.929 1.00 96.19 107 PHE A CA 1
ATOM 841 C C . PHE A 1 107 ? 9.210 -5.038 -0.022 1.00 96.19 107 PHE A C 1
ATOM 843 O O . PHE A 1 107 ? 9.500 -4.125 0.757 1.00 96.19 107 PHE A O 1
ATOM 850 N N . SER A 1 108 ? 7.977 -5.552 -0.074 1.00 96.44 108 SER A N 1
ATOM 851 C CA . SER A 1 108 ? 6.856 -4.988 0.682 1.00 96.44 108 SER A CA 1
ATOM 852 C C . SER A 1 108 ? 7.069 -5.090 2.196 1.00 96.44 108 SER A C 1
ATOM 854 O O . SER A 1 108 ? 6.793 -4.140 2.934 1.00 96.44 108 SER A O 1
ATOM 856 N N . HIS A 1 109 ? 7.643 -6.198 2.675 1.00 97.19 109 HIS A N 1
ATOM 857 C CA . HIS A 1 109 ? 7.999 -6.381 4.085 1.00 97.19 109 HIS A CA 1
ATOM 858 C C . HIS A 1 109 ? 9.083 -5.397 4.524 1.00 97.19 109 HIS A C 1
ATOM 860 O O . HIS A 1 109 ? 8.992 -4.813 5.607 1.00 97.19 109 HIS A O 1
ATOM 866 N N . ALA A 1 110 ? 10.104 -5.182 3.692 1.00 95.62 110 ALA A N 1
ATOM 867 C CA . ALA A 1 110 ? 11.148 -4.203 3.969 1.00 95.62 110 ALA A CA 1
ATOM 868 C C . ALA A 1 110 ? 10.601 -2.765 3.973 1.00 95.62 110 ALA A C 1
ATOM 870 O O . ALA A 1 110 ? 10.925 -1.986 4.874 1.00 95.62 110 ALA A O 1
ATOM 871 N N . ALA A 1 111 ? 9.721 -2.434 3.027 1.00 94.12 111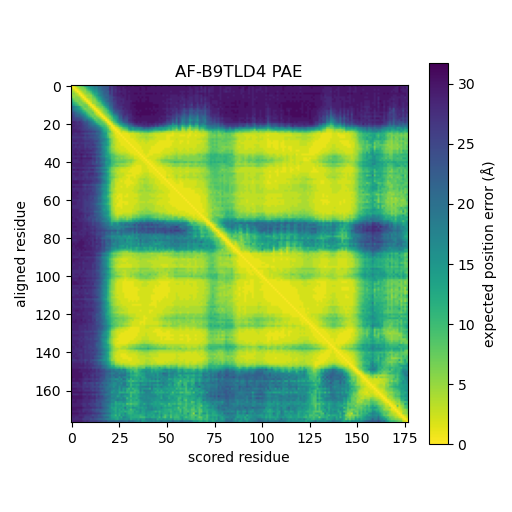 ALA A N 1
ATOM 872 C CA . ALA A 1 111 ? 9.054 -1.141 2.948 1.00 94.12 111 ALA A CA 1
ATOM 873 C C . ALA A 1 111 ? 8.223 -0.850 4.211 1.00 94.12 111 ALA A C 1
ATOM 875 O O . ALA A 1 111 ? 8.305 0.250 4.762 1.00 94.12 111 ALA A O 1
ATOM 876 N N . MET A 1 112 ? 7.502 -1.848 4.736 1.00 95.75 112 MET A N 1
ATOM 877 C CA . MET A 1 112 ? 6.748 -1.718 5.990 1.00 95.75 112 MET A CA 1
ATOM 878 C C . MET A 1 112 ? 7.638 -1.429 7.203 1.00 95.75 112 MET A C 1
ATOM 880 O O . MET A 1 112 ? 7.254 -0.632 8.059 1.00 95.75 112 MET A O 1
ATOM 884 N N . LYS A 1 113 ? 8.837 -2.023 7.285 1.00 95.50 113 LYS A N 1
ATOM 885 C CA . LYS A 1 113 ? 9.796 -1.736 8.372 1.00 95.50 113 LYS A CA 1
ATOM 886 C C . LYS A 1 113 ? 10.262 -0.280 8.344 1.00 95.50 113 LYS A C 1
ATOM 888 O O . LYS A 1 113 ? 10.331 0.361 9.389 1.00 95.50 113 LYS A O 1
ATOM 893 N N . ILE A 1 114 ? 10.531 0.249 7.151 1.00 93.25 114 ILE A N 1
ATOM 894 C CA . ILE A 1 114 ? 10.921 1.652 6.958 1.00 93.25 114 ILE A CA 1
ATOM 895 C C . ILE A 1 114 ? 9.760 2.585 7.319 1.00 93.25 114 ILE A C 1
ATOM 897 O O . ILE A 1 114 ? 9.961 3.576 8.019 1.00 93.25 114 ILE A O 1
ATOM 901 N N . LEU A 1 115 ? 8.542 2.252 6.877 1.00 91.62 115 LEU A N 1
ATOM 902 C CA . LEU A 1 115 ? 7.331 3.002 7.211 1.00 91.62 115 LEU A CA 1
ATOM 903 C C . LEU A 1 115 ? 7.114 3.060 8.724 1.00 91.62 115 LEU A C 1
ATOM 905 O O . LEU A 1 115 ? 6.870 4.142 9.249 1.00 91.62 115 LEU A O 1
ATOM 909 N N . LYS A 1 116 ? 7.244 1.924 9.422 1.00 93.50 116 LYS A N 1
ATOM 910 C CA . LYS A 1 116 ? 7.137 1.856 10.884 1.00 93.50 116 LYS A CA 1
ATOM 911 C C . LYS A 1 116 ? 8.118 2.811 11.556 1.00 93.50 116 LYS A C 1
ATOM 913 O O . LYS A 1 116 ? 7.674 3.614 12.364 1.00 93.50 116 LYS A O 1
ATOM 918 N N . GLY A 1 117 ? 9.405 2.753 11.197 1.00 91.94 117 GLY A N 1
ATOM 919 C CA . GLY A 1 117 ? 10.425 3.623 11.794 1.00 91.94 117 GLY A CA 1
ATOM 920 C C . GLY A 1 117 ? 10.047 5.102 11.687 1.00 91.94 117 GLY A C 1
ATOM 921 O O . GLY A 1 117 ? 9.960 5.789 12.694 1.00 91.94 117 GLY A O 1
ATOM 922 N N . LYS A 1 118 ? 9.673 5.553 10.482 1.00 89.69 118 LYS A N 1
ATOM 923 C CA . LYS A 1 118 ? 9.221 6.938 10.266 1.00 89.69 118 LYS A CA 1
ATOM 924 C C . LYS A 1 118 ? 7.934 7.280 11.018 1.00 89.69 118 LYS A C 1
ATOM 926 O O . LYS A 1 118 ? 7.764 8.408 11.462 1.00 89.69 118 LYS A O 1
ATOM 931 N N . ALA A 1 119 ? 6.991 6.345 11.107 1.00 90.12 119 ALA A N 1
ATOM 932 C CA . ALA A 1 119 ? 5.728 6.576 11.796 1.00 90.12 119 ALA A CA 1
ATOM 933 C C . ALA A 1 119 ? 5.916 6.672 13.315 1.00 90.12 119 ALA A C 1
ATOM 935 O O . ALA A 1 119 ? 5.221 7.463 13.952 1.00 90.12 119 ALA A O 1
ATOM 936 N N . ASP A 1 120 ? 6.836 5.896 13.889 1.00 92.50 120 ASP A N 1
ATOM 937 C CA . ASP A 1 120 ? 7.150 5.908 15.322 1.00 92.50 120 ASP A CA 1
ATOM 938 C C . ASP A 1 120 ? 7.740 7.248 15.777 1.00 92.50 120 ASP A C 1
ATOM 940 O O . ASP A 1 120 ? 7.428 7.700 16.879 1.00 92.50 120 ASP A O 1
ATOM 944 N N . ASP A 1 121 ? 8.473 7.931 14.895 1.00 92.44 121 ASP A N 1
ATOM 945 C CA . ASP A 1 121 ? 9.009 9.278 15.131 1.00 92.44 121 ASP A CA 1
ATOM 946 C C . ASP A 1 121 ? 7.933 10.380 15.092 1.00 92.44 121 ASP A C 1
ATOM 948 O O . ASP A 1 121 ? 8.188 11.523 15.474 1.00 92.44 121 ASP A O 1
ATOM 952 N N . VAL A 1 122 ? 6.711 10.064 14.646 1.00 91.81 122 VAL A N 1
ATOM 953 C CA . VAL A 1 122 ? 5.588 11.008 14.570 1.00 91.81 122 VAL A CA 1
ATOM 954 C C . VAL A 1 122 ? 4.591 10.703 15.699 1.00 91.81 122 VAL A C 1
ATOM 956 O O . VAL A 1 122 ? 3.797 9.760 15.587 1.00 91.81 122 VAL A O 1
ATOM 959 N N . PRO A 1 123 ? 4.542 11.517 16.779 1.00 89.06 123 PRO A N 1
ATOM 960 C CA . PRO A 1 123 ? 3.732 11.210 17.960 1.00 89.06 123 PRO A CA 1
ATOM 961 C C . PRO A 1 123 ? 2.247 11.020 17.643 1.00 89.06 123 PRO A C 1
ATOM 963 O O . PRO A 1 123 ? 1.617 10.100 18.152 1.00 89.06 123 PRO A O 1
ATOM 966 N N . LEU A 1 124 ? 1.690 11.839 16.751 1.00 90.44 124 LEU A N 1
ATOM 967 C CA . LEU A 1 124 ? 0.267 11.795 16.402 1.00 90.44 124 LEU A CA 1
ATOM 968 C C . LEU A 1 124 ? -0.065 10.825 15.257 1.00 90.44 124 LEU A C 1
ATOM 970 O O . LEU A 1 124 ? -1.226 10.730 14.867 1.00 90.44 124 LEU A O 1
ATOM 974 N N . ALA A 1 125 ? 0.915 10.108 14.696 1.00 86.38 125 ALA A N 1
ATOM 975 C CA . ALA A 1 125 ? 0.636 9.131 13.649 1.00 86.38 125 ALA A CA 1
ATOM 976 C C . ALA A 1 125 ? -0.114 7.921 14.218 1.00 86.38 125 ALA A C 1
ATOM 978 O O . ALA A 1 125 ? 0.280 7.358 15.243 1.00 86.38 125 ALA A O 1
ATOM 979 N N . THR A 1 126 ? -1.160 7.494 13.516 1.00 88.06 126 THR A N 1
ATOM 980 C CA . THR A 1 126 ? -1.958 6.309 13.837 1.00 88.06 126 THR A CA 1
ATOM 981 C C . THR A 1 126 ? -1.827 5.241 12.756 1.00 88.06 126 THR A C 1
ATOM 983 O O . THR A 1 126 ? -1.374 5.500 11.639 1.00 88.06 126 THR A O 1
ATOM 986 N N . GLY A 1 127 ? -2.189 4.018 13.129 1.00 86.94 127 GLY A N 1
ATOM 987 C CA . GLY A 1 127 ? -2.175 2.852 12.262 1.00 86.94 127 GLY A CA 1
ATOM 988 C C . GLY A 1 127 ? -3.339 2.786 11.269 1.00 86.94 127 GLY A C 1
ATOM 989 O O . GLY A 1 127 ? -4.176 3.682 11.180 1.00 86.94 127 GLY A O 1
ATOM 990 N N . GLY A 1 128 ? -3.393 1.680 10.535 1.00 89.06 128 GLY A N 1
ATOM 991 C CA . GLY A 1 128 ? -4.397 1.355 9.527 1.00 89.06 128 GLY A CA 1
ATOM 992 C C . GLY A 1 128 ? -3.948 0.151 8.702 1.00 89.06 128 GLY A C 1
ATOM 993 O O . GLY A 1 128 ? -3.104 -0.635 9.134 1.00 89.06 128 GLY A O 1
ATOM 994 N N . TYR A 1 129 ? -4.468 0.023 7.491 1.00 90.81 129 TYR A N 1
ATOM 995 C CA . TYR A 1 129 ? -3.956 -0.911 6.497 1.00 90.81 129 TYR A CA 1
ATOM 996 C C . TYR A 1 129 ? -3.073 -0.176 5.505 1.00 90.81 129 TYR A C 1
ATOM 998 O O . TYR A 1 129 ? -3.368 0.946 5.107 1.00 90.81 129 TYR A O 1
ATOM 1006 N N . VAL A 1 130 ? -1.989 -0.813 5.091 1.00 92.06 130 VAL A N 1
ATOM 1007 C CA . VAL A 1 130 ? -1.090 -0.289 4.069 1.00 92.06 130 VAL A CA 1
ATOM 1008 C C . VAL A 1 130 ? -1.208 -1.190 2.855 1.00 92.06 130 VAL A C 1
ATOM 1010 O O . VAL A 1 130 ? -0.777 -2.344 2.879 1.00 92.06 130 VAL A O 1
ATOM 1013 N N . LEU A 1 131 ? -1.827 -0.658 1.809 1.00 92.56 131 LEU A N 1
ATOM 1014 C CA . LEU A 1 131 ? -1.893 -1.276 0.497 1.00 92.56 131 LEU A CA 1
ATOM 1015 C C . LEU A 1 131 ? -0.665 -0.846 -0.302 1.00 92.56 131 LEU A C 1
ATOM 1017 O O . LEU A 1 131 ? -0.383 0.347 -0.432 1.00 92.56 131 LEU A O 1
ATOM 1021 N N . ILE A 1 132 ? 0.051 -1.835 -0.827 1.00 93.88 132 ILE A N 1
ATOM 1022 C CA . ILE A 1 132 ? 1.202 -1.643 -1.707 1.00 93.88 132 ILE A CA 1
ATOM 1023 C C . ILE A 1 132 ? 0.886 -2.363 -3.011 1.00 93.88 132 ILE A C 1
ATOM 1025 O O . ILE A 1 132 ? 0.604 -3.564 -2.996 1.00 93.88 132 ILE A O 1
ATOM 1029 N N . ALA A 1 133 ? 0.918 -1.635 -4.126 1.00 94.12 133 ALA A N 1
ATOM 1030 C CA . ALA A 1 133 ? 0.635 -2.181 -5.448 1.00 94.12 133 ALA A CA 1
ATOM 1031 C C . ALA A 1 133 ? 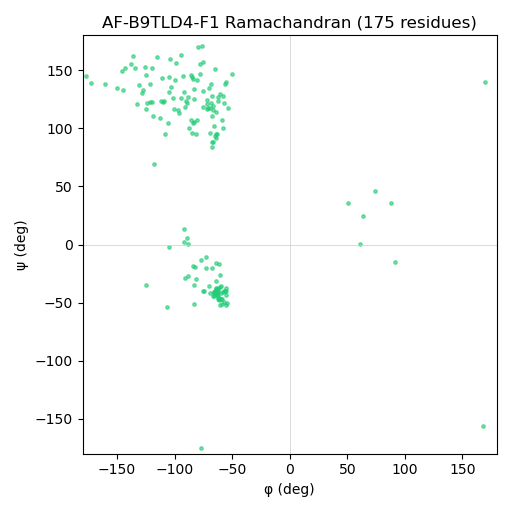1.749 -1.832 -6.436 1.00 94.12 133 ALA A C 1
ATOM 1033 O O . ALA A 1 133 ? 2.120 -0.668 -6.560 1.00 94.12 133 ALA A O 1
ATOM 1034 N N . HIS A 1 134 ? 2.245 -2.835 -7.156 1.00 94.62 134 HIS A N 1
ATOM 1035 C CA . HIS A 1 134 ? 3.019 -2.654 -8.377 1.00 94.62 134 HIS A CA 1
ATOM 1036 C C . HIS A 1 134 ? 2.075 -2.822 -9.565 1.00 94.62 134 HIS A C 1
ATOM 1038 O O . HIS A 1 134 ? 1.530 -3.910 -9.780 1.00 94.62 134 HIS A O 1
ATOM 1044 N N . ILE A 1 135 ? 1.887 -1.743 -10.321 1.00 94.00 135 ILE A N 1
ATOM 1045 C CA . ILE A 1 135 ? 1.044 -1.735 -11.512 1.00 94.00 135 ILE A CA 1
ATOM 1046 C C . ILE A 1 135 ? 1.794 -1.232 -12.736 1.00 94.00 135 ILE A C 1
ATOM 1048 O O . ILE A 1 135 ? 2.686 -0.395 -12.621 1.00 94.00 135 ILE A O 1
ATOM 1052 N N . HIS A 1 136 ? 1.368 -1.691 -13.906 1.00 92.06 136 HIS A N 1
ATOM 1053 C CA . HIS A 1 136 ? 1.826 -1.198 -15.193 1.00 92.06 136 HIS A CA 1
ATOM 1054 C C . HIS A 1 136 ? 0.639 -0.633 -15.975 1.00 92.06 136 HIS A C 1
ATOM 1056 O O . HIS A 1 136 ? -0.345 -1.329 -16.221 1.00 92.06 136 HIS A O 1
ATOM 1062 N N . ASN A 1 137 ? 0.714 0.636 -16.376 1.00 87.00 137 ASN A N 1
ATOM 1063 C CA . ASN A 1 137 ? -0.389 1.308 -17.077 1.00 87.00 137 ASN A CA 1
ATOM 1064 C C . ASN A 1 137 ? -0.302 1.205 -18.616 1.00 87.00 137 ASN A C 1
ATOM 1066 O O . ASN A 1 137 ? -0.948 1.968 -19.330 1.00 87.00 137 ASN A O 1
ATOM 1070 N N . GLY A 1 138 ? 0.556 0.319 -19.127 1.00 87.38 138 GLY A N 1
ATOM 1071 C CA . GLY A 1 138 ? 0.855 0.146 -20.553 1.00 87.38 138 GLY A CA 1
ATOM 1072 C C . GLY A 1 138 ? 2.033 0.984 -21.063 1.00 87.38 138 GLY A C 1
ATOM 1073 O O . GLY A 1 138 ? 2.548 0.709 -22.142 1.00 87.38 138 GLY A O 1
ATOM 1074 N N . ALA A 1 139 ? 2.478 1.990 -20.304 1.00 86.69 139 ALA A N 1
ATOM 1075 C CA . ALA A 1 139 ? 3.627 2.821 -20.667 1.00 86.69 139 ALA A CA 1
ATOM 1076 C C . ALA A 1 139 ? 4.710 2.855 -19.586 1.00 86.69 139 ALA A C 1
ATOM 1078 O O . ALA A 1 139 ? 5.894 2.971 -19.902 1.00 86.69 139 ALA A O 1
ATOM 1079 N N . ARG A 1 140 ? 4.316 2.823 -18.309 1.00 86.69 140 ARG A N 1
ATOM 1080 C CA . ARG A 1 140 ? 5.220 2.951 -17.164 1.00 86.69 140 ARG A CA 1
ATOM 1081 C C . ARG A 1 140 ? 4.768 2.058 -16.020 1.00 86.69 140 ARG A C 1
ATOM 1083 O O . ARG A 1 140 ? 3.574 1.802 -15.853 1.00 86.69 140 ARG A O 1
ATOM 1090 N N . ASP A 1 141 ? 5.742 1.642 -15.224 1.00 89.19 141 ASP A N 1
ATOM 1091 C CA . ASP A 1 141 ? 5.513 0.986 -13.946 1.00 89.19 141 ASP A CA 1
ATOM 1092 C C . ASP A 1 141 ? 5.309 2.018 -12.832 1.00 89.19 141 ASP A C 1
ATOM 1094 O O . ASP A 1 141 ? 5.939 3.078 -12.813 1.00 89.19 141 ASP A O 1
ATOM 1098 N N . PHE A 1 142 ? 4.421 1.691 -11.898 1.00 88.38 142 PHE A N 1
ATOM 1099 C CA . PHE A 1 142 ? 4.109 2.494 -10.723 1.00 88.38 142 PHE A CA 1
ATOM 1100 C C . PHE A 1 142 ? 4.146 1.620 -9.476 1.00 88.38 142 PHE A C 1
ATOM 1102 O O . PHE A 1 142 ? 3.590 0.519 -9.451 1.00 88.38 142 PHE A O 1
ATOM 1109 N N . LEU A 1 143 ? 4.736 2.163 -8.412 1.00 89.44 143 LEU A N 1
ATOM 1110 C CA . LEU A 1 143 ? 4.526 1.696 -7.049 1.00 89.44 143 LEU A CA 1
ATOM 1111 C C . LEU A 1 143 ? 3.546 2.624 -6.351 1.00 89.44 143 LEU A C 1
ATOM 1113 O O . LEU A 1 143 ? 3.842 3.794 -6.129 1.00 89.44 143 LEU A O 1
ATOM 1117 N N . LEU A 1 144 ? 2.396 2.088 -5.966 1.00 87.94 144 LEU A N 1
ATOM 1118 C CA . LEU A 1 144 ? 1.405 2.818 -5.193 1.00 87.94 144 LEU A CA 1
ATOM 1119 C C . LEU A 1 144 ? 1.493 2.408 -3.727 1.00 87.94 144 LEU A C 1
ATOM 1121 O O . LEU A 1 144 ? 1.378 1.224 -3.410 1.00 87.94 144 LEU A O 1
ATOM 1125 N N . PHE A 1 145 ? 1.637 3.400 -2.846 1.00 88.00 145 PHE A N 1
ATOM 1126 C CA . PHE A 1 145 ? 1.499 3.239 -1.401 1.00 88.00 145 PHE A CA 1
ATOM 1127 C C . PHE A 1 145 ? 0.259 3.982 -0.920 1.00 88.00 145 PHE A C 1
ATOM 1129 O O . PHE A 1 145 ? 0.109 5.193 -1.106 1.00 88.00 145 PHE A O 1
ATOM 1136 N N . ALA A 1 146 ? -0.629 3.241 -0.272 1.00 84.31 146 ALA A N 1
ATOM 1137 C CA . ALA A 1 146 ? -1.923 3.720 0.163 1.00 84.31 146 ALA A CA 1
ATOM 1138 C C . ALA A 1 146 ? -2.173 3.320 1.616 1.00 84.31 146 ALA A C 1
ATOM 1140 O O . ALA A 1 146 ? -2.212 2.133 1.933 1.00 84.31 146 ALA A O 1
ATOM 1141 N N . ILE A 1 147 ? -2.388 4.304 2.493 1.00 81.94 147 ILE A N 1
ATOM 1142 C CA . ILE A 1 147 ? -2.898 4.033 3.841 1.00 81.94 147 ILE A CA 1
ATOM 1143 C C . ILE A 1 147 ? -4.422 4.072 3.795 1.00 81.94 147 ILE A C 1
ATOM 1145 O O . ILE A 1 147 ? -5.015 5.091 3.433 1.00 81.94 147 ILE A O 1
ATOM 1149 N N . VAL A 1 148 ? -5.026 2.955 4.183 1.00 76.44 148 VAL A N 1
ATOM 1150 C CA . VAL A 1 148 ? -6.463 2.730 4.256 1.00 76.44 148 VAL A CA 1
ATOM 1151 C C . VAL A 1 148 ? -6.857 2.649 5.717 1.00 76.44 148 VAL A C 1
ATOM 1153 O O . VAL A 1 148 ? -6.348 1.812 6.461 1.00 76.44 148 VAL A O 1
ATOM 1156 N N . THR A 1 149 ? -7.771 3.506 6.140 1.00 69.56 149 THR A N 1
ATOM 1157 C CA . THR A 1 149 ? -8.411 3.380 7.446 1.00 69.56 149 THR A CA 1
ATOM 1158 C C . THR A 1 149 ? -9.821 2.855 7.239 1.00 69.56 149 THR A C 1
ATOM 1160 O O . THR A 1 149 ? -10.555 3.355 6.383 1.00 69.56 149 THR A O 1
ATOM 1163 N N . ASP A 1 150 ? -10.200 1.831 8.005 1.00 62.62 150 ASP A N 1
ATOM 1164 C CA . ASP A 1 150 ? -11.584 1.367 8.009 1.00 62.62 150 ASP A CA 1
ATOM 1165 C C . ASP A 1 150 ? -12.481 2.537 8.410 1.00 62.62 150 ASP A C 1
ATOM 1167 O O . ASP A 1 150 ? -12.256 3.199 9.428 1.00 62.62 150 ASP A O 1
ATOM 1171 N N . THR A 1 151 ? -13.496 2.807 7.596 1.00 54.69 151 THR A N 1
ATOM 1172 C CA . THR A 1 151 ? -14.601 3.668 8.001 1.00 54.69 151 THR A CA 1
ATOM 1173 C C . THR A 1 151 ? -15.821 2.773 8.169 1.00 54.69 151 THR A C 1
ATOM 1175 O O . THR A 1 151 ? -16.199 2.037 7.257 1.00 54.69 151 THR A O 1
ATOM 1178 N N . VAL A 1 152 ? -16.431 2.803 9.354 1.00 54.19 152 VAL A N 1
ATOM 1179 C CA . VAL A 1 152 ? -17.740 2.178 9.562 1.00 54.19 152 VAL A CA 1
ATOM 1180 C C . VAL A 1 152 ? -18.768 3.096 8.911 1.00 54.19 152 VAL A C 1
ATOM 1182 O O . VAL A 1 152 ? -18.852 4.275 9.253 1.00 54.19 152 VAL A O 1
ATOM 1185 N N . GLY A 1 153 ? -19.482 2.580 7.915 1.00 55.56 153 GLY A N 1
ATOM 1186 C CA . GLY A 1 153 ? -20.612 3.263 7.295 1.00 55.56 153 GLY A CA 1
ATOM 1187 C C . GLY A 1 153 ? -21.869 2.431 7.475 1.00 55.56 153 GLY A C 1
ATOM 1188 O O . GLY A 1 153 ? -21.792 1.208 7.556 1.00 55.56 153 GLY A O 1
ATOM 1189 N N . SER A 1 154 ? -23.024 3.081 7.519 1.00 63.56 154 SER A N 1
ATOM 1190 C CA . SER A 1 154 ? -24.303 2.379 7.572 1.00 63.56 154 SER A CA 1
ATOM 1191 C C . SER A 1 154 ? -24.723 1.973 6.157 1.00 63.56 154 SER A C 1
ATOM 1193 O O . SER A 1 154 ? -24.789 2.814 5.258 1.00 63.56 154 SER A O 1
ATOM 1195 N N . ALA A 1 155 ? -24.991 0.688 5.945 1.00 71.62 155 ALA A N 1
ATOM 1196 C CA . ALA A 1 155 ? -25.510 0.147 4.696 1.00 71.62 155 ALA A CA 1
ATOM 1197 C C . ALA A 1 155 ? -26.951 -0.329 4.898 1.00 71.62 155 ALA A C 1
ATOM 1199 O O . ALA A 1 155 ? -27.284 -0.875 5.946 1.00 71.62 155 ALA A O 1
ATOM 1200 N N . ILE A 1 156 ? -27.796 -0.140 3.884 1.00 74.81 156 ILE A N 1
ATOM 1201 C CA . ILE A 1 156 ? -29.134 -0.733 3.852 1.00 74.81 156 ILE A CA 1
ATOM 1202 C C . ILE A 1 156 ? -29.014 -2.102 3.179 1.00 74.81 156 ILE A C 1
ATOM 1204 O O . ILE A 1 156 ? -28.497 -2.197 2.064 1.00 74.81 156 ILE A O 1
ATOM 1208 N N . THR A 1 157 ? -29.437 -3.159 3.865 1.00 81.81 157 THR A N 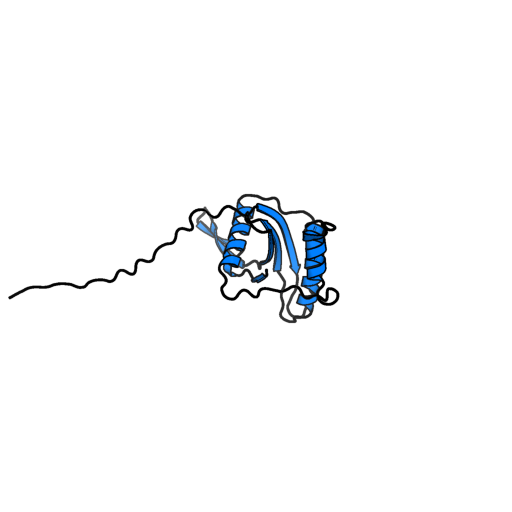1
ATOM 1209 C CA . THR A 1 157 ? -29.422 -4.530 3.338 1.00 81.81 157 THR A CA 1
ATOM 1210 C C . THR A 1 157 ? -30.564 -4.760 2.347 1.00 81.81 157 THR A C 1
ATOM 1212 O O . THR A 1 157 ? -31.500 -3.965 2.252 1.00 81.81 157 THR A O 1
ATOM 1215 N N . ASP A 1 158 ? -30.553 -5.900 1.652 1.00 82.12 158 ASP A N 1
ATOM 1216 C CA . ASP A 1 158 ? -31.656 -6.303 0.762 1.00 82.12 158 ASP A CA 1
ATOM 1217 C C . ASP A 1 158 ? -32.992 -6.486 1.511 1.00 82.12 158 ASP A C 1
ATOM 1219 O O . ASP A 1 158 ? -34.060 -6.493 0.902 1.00 82.12 158 ASP A O 1
ATOM 1223 N N . LYS A 1 159 ? -32.941 -6.606 2.845 1.00 86.94 159 LYS A N 1
ATOM 1224 C CA . LYS A 1 159 ? -34.111 -6.651 3.734 1.00 86.94 159 LYS A CA 1
ATOM 1225 C C . LYS A 1 159 ? -34.564 -5.269 4.213 1.00 86.94 159 LYS A C 1
ATOM 1227 O O . LYS A 1 159 ? -35.478 -5.188 5.025 1.00 86.94 159 LYS A O 1
ATOM 1232 N N . LEU A 1 160 ? -33.952 -4.197 3.703 1.00 80.06 160 LEU A N 1
ATOM 1233 C CA . LEU A 1 160 ? -34.184 -2.807 4.105 1.00 80.06 160 LEU A CA 1
ATOM 1234 C C . LEU A 1 160 ? -33.799 -2.506 5.565 1.00 80.06 160 LEU A C 1
ATOM 1236 O O . LEU A 1 160 ? -34.302 -1.553 6.158 1.00 80.06 160 LEU A O 1
ATOM 1240 N N . GLU A 1 161 ? -32.890 -3.294 6.139 1.00 77.81 161 GLU A N 1
ATOM 1241 C CA . GLU A 1 161 ? -32.356 -3.076 7.488 1.00 77.81 161 GLU A CA 1
ATOM 1242 C C . GLU A 1 161 ? -31.076 -2.238 7.418 1.00 77.81 161 GLU A C 1
ATOM 1244 O O . GLU A 1 161 ? -30.304 -2.363 6.468 1.00 77.81 161 GLU A O 1
ATOM 1249 N N . ILE A 1 162 ? -30.854 -1.375 8.412 1.00 77.94 162 ILE A N 1
ATOM 1250 C CA . ILE A 1 162 ? -29.636 -0.564 8.513 1.00 77.94 162 ILE A CA 1
ATOM 1251 C C . ILE A 1 162 ? -28.615 -1.336 9.345 1.00 77.94 162 ILE A C 1
ATOM 1253 O O . ILE A 1 162 ? -28.845 -1.588 10.526 1.00 77.94 162 ILE A O 1
ATOM 1257 N N . GLU A 1 163 ? -27.480 -1.667 8.737 1.00 75.31 163 GLU A N 1
ATOM 1258 C CA . GLU A 1 163 ? -26.378 -2.368 9.393 1.00 75.31 163 GLU A CA 1
ATOM 1259 C C . GLU A 1 163 ? -25.066 -1.598 9.252 1.00 75.31 163 GLU A C 1
ATOM 1261 O O . GLU A 1 163 ? -24.785 -0.979 8.220 1.00 75.31 163 GLU A O 1
ATOM 1266 N N . ASP A 1 164 ? -24.229 -1.677 10.284 1.00 64.25 164 ASP A N 1
ATOM 1267 C CA . ASP A 1 164 ? -22.861 -1.179 10.221 1.00 64.25 164 ASP A CA 1
ATOM 1268 C C . ASP A 1 164 ? -22.017 -2.092 9.329 1.00 64.25 164 ASP A C 1
ATOM 1270 O O . ASP A 1 164 ? -21.846 -3.284 9.593 1.00 64.25 164 ASP A O 1
ATOM 1274 N N . ARG A 1 165 ? -21.446 -1.518 8.268 1.00 54.41 165 ARG A N 1
ATOM 1275 C CA . ARG A 1 165 ? -20.557 -2.217 7.344 1.00 54.41 165 ARG A CA 1
ATOM 1276 C C . ARG A 1 165 ? -19.227 -1.487 7.261 1.00 54.41 165 ARG A C 1
ATOM 1278 O O . ARG A 1 165 ? -19.149 -0.312 6.885 1.00 54.41 165 ARG A O 1
ATOM 1285 N N . ALA A 1 166 ? -18.158 -2.205 7.591 1.00 57.53 166 ALA A N 1
ATOM 1286 C CA . ALA A 1 166 ? -16.814 -1.732 7.312 1.00 57.53 166 ALA A CA 1
ATOM 1287 C C . ALA A 1 166 ? -16.657 -1.595 5.794 1.00 57.53 166 ALA A C 1
ATOM 1289 O O . ALA A 1 166 ? -16.895 -2.547 5.045 1.00 57.53 166 ALA A O 1
ATOM 1290 N N . HIS A 1 167 ? -16.290 -0.401 5.340 1.00 62.31 167 HIS A N 1
ATOM 1291 C CA . HIS A 1 167 ? -15.988 -0.154 3.942 1.00 62.31 167 HIS A CA 1
ATOM 1292 C C . HIS A 1 167 ? -14.704 0.657 3.810 1.00 62.31 167 HIS A C 1
ATOM 1294 O O . HIS A 1 167 ? -14.308 1.434 4.683 1.00 62.31 167 HIS A O 1
ATOM 1300 N N . VAL A 1 168 ? -14.054 0.444 2.675 1.00 59.50 168 VAL A N 1
ATOM 1301 C CA . VAL A 1 168 ? -12.860 1.167 2.268 1.00 59.50 168 VAL A CA 1
ATOM 1302 C C . VAL A 1 168 ? -13.314 2.479 1.629 1.00 59.50 168 VAL A C 1
ATOM 1304 O O . VAL A 1 168 ? -13.837 2.479 0.516 1.00 59.50 168 VAL A O 1
ATOM 1307 N N . ASP A 1 169 ? -13.151 3.592 2.343 1.00 63.53 169 ASP A N 1
ATOM 1308 C CA . ASP A 1 169 ? -13.473 4.927 1.827 1.00 63.53 169 ASP A CA 1
ATOM 1309 C C . ASP A 1 169 ? -12.300 5.473 1.003 1.00 63.53 169 ASP A C 1
ATOM 1311 O O . ASP A 1 169 ? -11.283 5.915 1.546 1.00 63.53 169 ASP A O 1
ATOM 1315 N N . LEU A 1 170 ? -12.455 5.457 -0.323 1.00 59.38 170 LEU A N 1
ATOM 1316 C CA . LEU A 1 170 ? -11.450 5.931 -1.277 1.00 59.38 170 LEU A CA 1
ATOM 1317 C C . LEU A 1 170 ? -11.107 7.420 -1.110 1.00 59.38 170 LEU A C 1
ATOM 1319 O O . LEU A 1 170 ? -9.979 7.817 -1.401 1.00 59.38 170 LEU A O 1
ATOM 1323 N N . ASN A 1 171 ? -12.020 8.241 -0.581 1.00 56.94 171 ASN A N 1
ATOM 1324 C CA . ASN A 1 171 ? -11.772 9.672 -0.375 1.00 56.94 171 ASN A CA 1
ATOM 1325 C C . ASN A 1 171 ? -10.802 9.941 0.783 1.00 56.94 171 ASN A C 1
ATOM 1327 O O . ASN A 1 171 ? -10.178 11.001 0.838 1.00 56.94 171 ASN A O 1
ATOM 1331 N N . LYS A 1 172 ? -10.638 8.980 1.700 1.00 59.12 172 LYS A N 1
ATOM 1332 C CA . LYS A 1 172 ? -9.705 9.077 2.833 1.00 59.12 172 LYS A CA 1
ATOM 1333 C C . LYS A 1 172 ? -8.322 8.505 2.532 1.00 59.12 172 LYS A C 1
ATOM 1335 O O . LYS A 1 172 ? -7.455 8.528 3.407 1.00 59.12 172 LYS A O 1
ATOM 1340 N N . PHE A 1 173 ? -8.073 8.037 1.306 1.00 61.22 173 PHE A N 1
ATOM 1341 C CA . PHE A 1 173 ? -6.766 7.499 0.949 1.00 61.22 173 PHE A CA 1
ATOM 1342 C C . PHE A 1 173 ? -5.688 8.578 0.957 1.00 61.22 173 PHE A C 1
ATOM 1344 O O . PHE A 1 173 ? -5.670 9.540 0.172 1.00 61.22 173 PHE A O 1
ATOM 1351 N N . ARG A 1 174 ? -4.702 8.350 1.821 1.00 61.09 174 ARG A N 1
ATOM 1352 C CA . ARG A 1 174 ? -3.428 9.058 1.780 1.00 61.09 174 ARG A CA 1
ATOM 1353 C C . ARG A 1 174 ? -2.519 8.288 0.834 1.00 61.09 174 ARG A C 1
ATOM 1355 O O . ARG A 1 174 ? -1.989 7.239 1.190 1.00 61.09 174 ARG A O 1
ATOM 1362 N N . LEU A 1 175 ? -2.423 8.805 -0.387 1.00 55.34 175 LEU A N 1
ATOM 1363 C CA . LEU A 1 175 ? -1.573 8.272 -1.446 1.00 55.34 175 LEU A CA 1
ATOM 1364 C C . LEU A 1 175 ? -0.215 8.966 -1.395 1.00 55.34 175 LEU A C 1
ATOM 1366 O O . LEU A 1 175 ? -0.162 10.197 -1.350 1.00 55.34 175 LEU A O 1
ATOM 1370 N N . ALA A 1 176 ? 0.845 8.171 -1.430 1.00 59.19 176 ALA A N 1
ATOM 1371 C CA . ALA A 1 176 ? 2.199 8.616 -1.719 1.00 59.19 176 ALA A CA 1
ATOM 1372 C C . ALA A 1 176 ? 2.685 7.848 -2.953 1.00 59.19 176 ALA A C 1
ATOM 1374 O O . ALA A 1 176 ? 2.405 6.654 -3.086 1.00 59.19 176 ALA A O 1
ATOM 1375 N N . GLY A 1 177 ? 3.363 8.545 -3.857 1.00 44.12 177 GLY A N 1
ATOM 1376 C CA . GLY A 1 177 ? 3.989 7.971 -5.045 1.00 44.12 177 GLY A CA 1
ATOM 1377 C C . GLY A 1 177 ? 5.298 8.671 -5.335 1.00 44.12 177 GLY A C 1
ATOM 1378 O O . GLY A 1 177 ? 5.551 9.705 -4.673 1.00 44.12 177 GLY A O 1
#

Sequence (177 aa):
MRRRAGIENTSCGVSNKKSEGAVPNEIRGLVVHKFEKVAHGQGVIVPRHDLVKVTDPVQRLVDALHTLYGEKTGKGYGKFEDDEDTFPMQRRVRAYFVDATDDFLTFSHAAMKILKGKADDVPLATGGYVLIAHIHNGARDFLLFAIVTDTVGSAITDKLEIEDRAHVDLNKFRLAG

Radius of gyration: 22.07 Å; Cα contacts (8 Å, |Δi|>4): 250; chains: 1; bounding box: 71×62×50 Å

pLDDT: mean 76.92, std 20.12, range [32.72, 97.19]

InterPro domains:
  IPR007358 Nucleoid-associated protein NdpA [PF04245] (31-176)
  IPR007358 Nucleoid-associated protein NdpA [PTHR38772] (26-177)

Solvent-accessible surface area (backbone atoms only — not comparable to full-atom values): 10850 Å² total; per-residue (Å²): 136,90,85,89,86,78,88,81,78,81,75,78,77,79,76,78,75,73,84,78,78,78,75,77,51,46,76,80,41,37,41,60,30,40,33,50,31,46,64,75,44,72,58,45,80,49,77,62,93,62,72,56,78,87,42,74,71,51,50,54,50,53,43,50,50,52,49,57,62,68,68,53,82,83,70,73,77,71,76,82,65,92,56,45,86,86,39,55,63,52,52,44,50,40,33,35,76,72,68,59,75,39,53,72,66,60,37,51,55,54,50,50,55,56,49,42,58,61,42,48,76,35,50,80,43,61,47,38,32,40,38,43,33,37,34,34,68,88,85,53,79,45,64,42,39,33,44,44,55,82,39,80,41,81,41,72,46,100,85,71,44,83,41,84,38,79,40,84,53,73,89,68,49,52,71,52,92

Foldseek 3Di:
DDDDDDDPPPPPPPPPPDPPDQDQWAFPFKFKWWWADAFQGAIDTRGDDDTDDDDPVNSVVVSLLVVVLVPDDPAPDDDDDPDCVVVVLVVLCCCVPPVVVDDPRRSVVVVVVVVRVVQNVPRHRGIAMWMWTWTHSPPDTDTKTWGWHWDFDWDQDPVRDTDTDTDTDSVPIDIHD

Mean predicted aligned error: 11.73 Å

Secondary structure 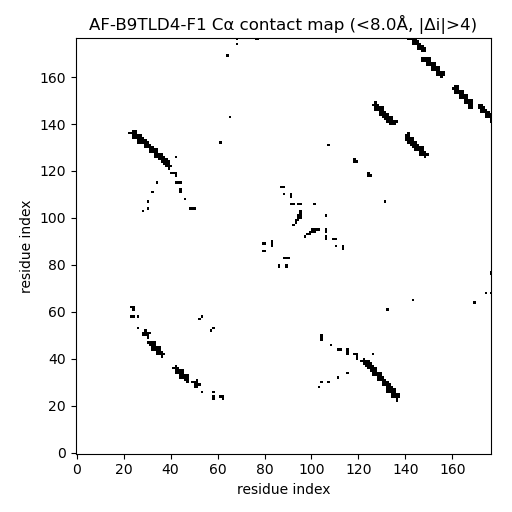(DSSP, 8-state):
---------------------PPPPEEEEEEEEEEE--TTSPPEEE---SPPPP-HHHHHHHHHHHHHHHH-TT---PPPPS-TTT-HHHHHHHHHHTS--S-HHHHHHHHHHHHHHHHHT-TT---EEEEEEEEE-SS-EEEEEEEE-EEEEEEE-TTS-EEEEEEE-GGG-EEE-

Nearest PDB structures (foldseek):
  9be2-assembly1_A-2  TM=8.307E-01  e=1.063E-08  Escherichia coli
  8g6e-assembly1_X  TM=2.202E-01  e=8.751E+00  Plasmodium falciparum NF54